Protein AF-0000000075462603 (afdb_homodimer)

pLDDT: mean 92.74, std 11.53, range [24.38, 98.88]

Organism: Phanerochaete carnosa (strain HHB-10118-sp) (NCBI:txid650164)

Radius of gyration: 20.51 Å; Cα contacts (8 Å, |Δi|>4): 919; chains: 2; bounding box: 54×59×60 Å

Structure (mmCIF, N/CA/C/O backbone):
data_AF-0000000075462603-model_v1
#
loop_
_entity.id
_entity.type
_entity.pdbx_description
1 polymer 'Cupin type-2 domain-containing protein'
#
loop_
_atom_site.group_PDB
_atom_site.id
_atom_site.type_symbol
_atom_site.label_atom_id
_atom_site.label_alt_id
_atom_site.label_comp_id
_atom_site.label_asym_id
_atom_site.label_entity_id
_atom_site.label_seq_id
_atom_site.pdbx_PDB_ins_code
_atom_site.Cartn_x
_atom_site.Cartn_y
_atom_site.Cartn_z
_atom_site.occupancy
_atom_site.B_iso_or_equiv
_atom_site.auth_seq_id
_atom_site.auth_comp_id
_atom_site.auth_asym_id
_atom_site.auth_atom_id
_atom_site.pdbx_PDB_model_num
ATOM 1 N N . MET A 1 1 ? 26.062 -3.547 12.602 1 24.38 1 MET A N 1
ATOM 2 C CA . MET A 1 1 ? 25.906 -2.094 12.617 1 24.38 1 MET A CA 1
ATOM 3 C C . MET A 1 1 ? 24.469 -1.692 12.289 1 24.38 1 MET A C 1
ATOM 5 O O . MET A 1 1 ? 23.984 -1.939 11.18 1 24.38 1 MET A O 1
ATOM 9 N N . THR A 1 2 ? 23.531 -1.773 13.18 1 28.95 2 THR A N 1
ATOM 10 C CA . THR A 1 2 ? 22.078 -1.573 13.195 1 28.95 2 THR A CA 1
ATOM 11 C C . THR A 1 2 ? 21.719 -0.224 12.578 1 28.95 2 THR A C 1
ATOM 13 O O . THR A 1 2 ? 22.188 0.819 13.039 1 28.95 2 THR A O 1
ATOM 16 N N . ALA A 1 3 ? 21.562 -0.09 11.312 1 35.97 3 ALA A N 1
ATOM 17 C CA . ALA A 1 3 ? 21.297 1.22 10.719 1 35.97 3 ALA A CA 1
ATOM 18 C C . ALA A 1 3 ? 20.438 2.082 11.641 1 35.97 3 ALA A C 1
ATOM 20 O O . ALA A 1 3 ? 19.5 1.589 12.258 1 35.97 3 ALA A O 1
ATOM 21 N N . ASN A 1 4 ? 20.875 3.006 12.25 1 38.75 4 ASN A N 1
ATOM 22 C CA . ASN A 1 4 ? 20.125 3.91 13.109 1 38.75 4 ASN A CA 1
ATOM 23 C C . ASN A 1 4 ? 18.781 4.281 12.492 1 38.75 4 ASN A C 1
ATOM 25 O O . ASN A 1 4 ? 18.719 5.035 11.516 1 38.75 4 ASN A O 1
ATOM 29 N N . ARG A 1 5 ? 17.766 3.428 12.547 1 49.06 5 ARG A N 1
ATOM 30 C CA . ARG A 1 5 ? 16.391 3.641 12.086 1 49.06 5 ARG A CA 1
ATOM 31 C C . ARG A 1 5 ? 16.016 5.117 12.141 1 49.06 5 ARG A C 1
ATOM 33 O O . ARG A 1 5 ? 15.094 5.559 11.453 1 49.06 5 ARG A O 1
ATOM 40 N N . ASP A 1 6 ? 16.641 5.922 13.055 1 56.47 6 ASP A N 1
ATOM 41 C CA . ASP A 1 6 ? 16.438 7.363 13.133 1 56.47 6 ASP A CA 1
ATOM 42 C C . ASP A 1 6 ? 17.062 8.07 11.93 1 56.47 6 ASP A C 1
ATOM 44 O O . ASP A 1 6 ? 16.797 9.25 11.695 1 56.47 6 ASP A O 1
ATOM 48 N N . SER A 1 7 ? 17.75 7.277 11.109 1 72.12 7 SER A N 1
ATOM 49 C CA . SER A 1 7 ? 18.547 7.863 10.039 1 72.12 7 SER A CA 1
ATOM 50 C C . SER A 1 7 ? 18.031 7.43 8.672 1 72.12 7 SER A C 1
ATOM 52 O O . SER A 1 7 ? 18.5 7.926 7.641 1 72.12 7 SER A O 1
ATOM 54 N N . LEU A 1 8 ? 16.922 6.715 8.727 1 80.5 8 LEU A N 1
ATOM 55 C CA . LEU A 1 8 ? 16.469 6.238 7.422 1 80.5 8 LEU A CA 1
ATOM 56 C C . LEU A 1 8 ? 15.742 7.34 6.66 1 80.5 8 LEU A C 1
ATOM 58 O O . LEU A 1 8 ? 15.062 8.172 7.266 1 80.5 8 LEU A O 1
ATOM 62 N N . PRO A 1 9 ? 15.977 7.215 5.387 1 88.5 9 PRO A N 1
ATOM 63 C CA . PRO A 1 9 ? 15.328 8.258 4.59 1 88.5 9 PRO A CA 1
ATOM 64 C C . PRO A 1 9 ? 13.805 8.117 4.574 1 88.5 9 PRO A C 1
ATOM 66 O O . PRO A 1 9 ? 13.281 7.008 4.691 1 88.5 9 PRO A O 1
ATOM 69 N N . TYR A 1 10 ? 13.148 9.227 4.469 1 90.19 10 TYR A N 1
ATOM 70 C CA . TYR A 1 10 ? 11.703 9.141 4.32 1 90.19 10 TYR A CA 1
ATOM 71 C C . TYR A 1 10 ? 11.297 9.273 2.857 1 90.19 10 TYR A C 1
ATOM 73 O O . TYR A 1 10 ? 10.117 9.172 2.521 1 90.19 10 TYR A O 1
ATOM 81 N N . ARG A 1 11 ? 12.312 9.516 1.965 1 93.62 11 ARG A N 1
ATOM 82 C CA . ARG A 1 11 ? 12.008 9.633 0.543 1 93.62 11 ARG A CA 1
ATOM 83 C C . ARG A 1 11 ? 12.945 8.766 -0.294 1 93.62 11 ARG A C 1
ATOM 85 O O . ARG A 1 11 ? 14.156 8.75 -0.064 1 93.62 11 ARG A O 1
ATOM 92 N N . ILE A 1 12 ? 12.367 8.094 -1.228 1 96.62 12 ILE A N 1
ATOM 93 C CA . ILE A 1 12 ? 13.125 7.406 -2.271 1 96.62 12 ILE A CA 1
ATOM 94 C C . ILE A 1 12 ? 12.492 7.691 -3.633 1 96.62 12 ILE A C 1
ATOM 96 O O . ILE A 1 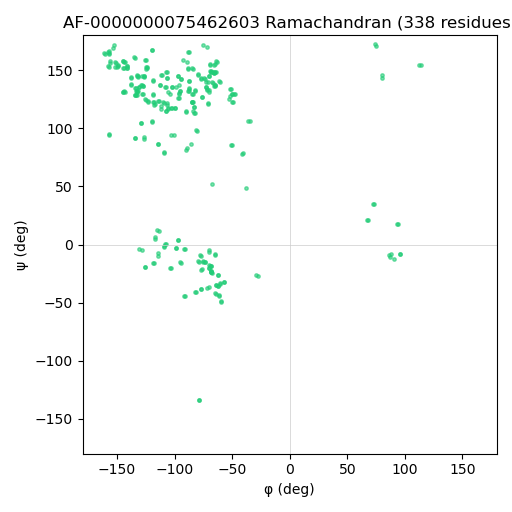12 ? 11.273 7.574 -3.799 1 96.62 12 ILE A O 1
ATOM 100 N N . SER A 1 13 ? 13.328 8.125 -4.582 1 96.38 13 SER A N 1
ATOM 101 C CA . SER A 1 13 ? 12.859 8.25 -5.961 1 96.38 13 SER A CA 1
ATOM 102 C C . SER A 1 13 ? 13.094 6.957 -6.738 1 96.38 13 SER A C 1
ATOM 104 O O . SER A 1 13 ? 14.234 6.582 -7.004 1 96.38 13 SER A O 1
ATOM 106 N N . THR A 1 14 ? 11.969 6.305 -7.152 1 97 14 THR A N 1
ATOM 107 C CA . THR A 1 14 ? 12.109 5.016 -7.82 1 97 14 THR A CA 1
ATOM 108 C C . THR A 1 14 ? 12.75 5.188 -9.195 1 97 14 THR A C 1
A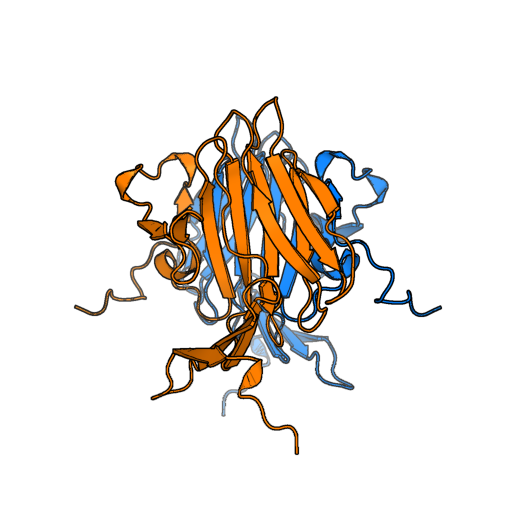TOM 110 O O . THR A 1 14 ? 13.367 4.258 -9.719 1 97 14 THR A O 1
ATOM 113 N N . SER A 1 15 ? 12.656 6.375 -9.766 1 92.75 15 SER A N 1
ATOM 114 C CA . SER A 1 15 ? 13.234 6.637 -11.078 1 92.75 15 SER A CA 1
ATOM 115 C C . SER A 1 15 ? 14.758 6.773 -10.992 1 92.75 15 SER A C 1
ATOM 117 O O . SER A 1 15 ? 15.445 6.699 -12.008 1 92.75 15 SER A O 1
ATOM 119 N N . GLU A 1 16 ? 15.242 6.938 -9.773 1 94.38 16 GLU A N 1
ATOM 120 C CA . GLU A 1 16 ? 16.672 7.176 -9.602 1 94.38 16 GLU A CA 1
ATOM 121 C C . GLU A 1 16 ? 17.375 5.949 -9.016 1 94.38 16 GLU A C 1
ATOM 123 O O . GLU A 1 16 ? 18.578 5.977 -8.773 1 94.38 16 GLU A O 1
ATOM 128 N N . LEU A 1 17 ? 16.594 4.934 -8.797 1 96.62 17 LEU A N 1
ATOM 129 C CA . LEU A 1 17 ? 17.203 3.725 -8.242 1 96.62 17 LEU A CA 1
ATOM 130 C C . LEU A 1 17 ? 18.078 3.031 -9.289 1 96.62 17 LEU A C 1
ATOM 132 O O . LEU A 1 17 ? 17.594 2.646 -10.352 1 96.62 17 LEU A O 1
ATOM 136 N N . PRO A 1 18 ? 19.312 2.875 -9 1 95.69 18 PRO A N 1
ATOM 137 C CA . PRO A 1 18 ? 20.141 2.107 -9.93 1 95.69 18 PRO A CA 1
ATOM 138 C C . PRO A 1 18 ? 19.734 0.642 -10.023 1 95.69 18 PRO A C 1
ATOM 140 O O . PRO A 1 18 ? 19.156 0.095 -9.078 1 95.69 18 PRO A O 1
ATOM 143 N N . ALA A 1 19 ? 20.047 0.026 -11.156 1 93.75 19 ALA A N 1
ATOM 144 C CA . ALA A 1 19 ? 19.641 -1.355 -11.414 1 93.75 19 ALA A CA 1
ATOM 145 C C . ALA A 1 19 ? 20.156 -2.289 -10.32 1 93.75 19 ALA A C 1
ATOM 147 O O . ALA A 1 19 ? 19.484 -3.248 -9.945 1 93.75 19 ALA A O 1
ATOM 148 N N . GLU A 1 20 ? 21.312 -1.965 -9.766 1 95.81 20 GLU A N 1
ATOM 149 C CA . GLU A 1 20 ? 21.969 -2.842 -8.789 1 95.81 20 GLU A CA 1
ATOM 150 C C . GLU A 1 20 ? 21.25 -2.801 -7.445 1 95.81 20 GLU A C 1
ATOM 152 O O . GLU A 1 20 ? 21.5 -3.637 -6.574 1 95.81 20 GLU A O 1
ATOM 157 N N . SER A 1 21 ? 20.375 -1.783 -7.277 1 96.88 21 SER A N 1
ATOM 158 C CA . SER A 1 21 ? 19.609 -1.701 -6.039 1 96.88 21 SER A CA 1
ATOM 159 C C . SER A 1 21 ? 18.562 -2.807 -5.961 1 96.88 21 SER A C 1
ATOM 161 O O . SER A 1 21 ? 18.078 -3.121 -4.879 1 96.88 21 SER A O 1
ATOM 163 N N . PHE A 1 22 ? 18.25 -3.348 -7.129 1 98.12 22 PHE A N 1
ATOM 164 C CA . PHE A 1 22 ? 17.219 -4.375 -7.176 1 98.12 22 PHE A CA 1
ATOM 165 C C . PHE A 1 22 ? 17.812 -5.758 -6.941 1 98.12 22 PHE A C 1
ATOM 167 O O . PHE A 1 22 ? 18.844 -6.098 -7.512 1 98.12 22 PHE A O 1
ATOM 174 N N . ARG A 1 23 ? 17.141 -6.461 -6.121 1 97.88 23 ARG A N 1
ATOM 175 C CA . ARG A 1 23 ? 17.516 -7.863 -5.938 1 97.88 23 ARG A CA 1
ATOM 176 C C . ARG A 1 23 ? 16.797 -8.758 -6.945 1 97.88 23 ARG A C 1
ATOM 178 O O . ARG A 1 23 ? 15.586 -8.648 -7.129 1 97.88 23 ARG A O 1
ATOM 185 N N . THR A 1 24 ? 17.562 -9.641 -7.594 1 97.94 24 THR A N 1
ATOM 186 C CA . THR A 1 24 ? 16.969 -10.648 -8.461 1 97.94 24 THR A CA 1
ATOM 187 C C . THR A 1 24 ? 16.531 -11.867 -7.652 1 97.94 24 THR A C 1
ATOM 189 O O . THR A 1 24 ? 17.359 -12.516 -6.996 1 97.94 24 THR A O 1
ATOM 192 N N . ILE A 1 25 ? 15.266 -12.219 -7.727 1 97.62 25 ILE A N 1
ATOM 193 C CA . ILE A 1 25 ? 14.711 -13.227 -6.836 1 97.62 25 ILE A CA 1
ATOM 194 C C . ILE A 1 25 ? 14.016 -14.312 -7.652 1 97.62 25 ILE A C 1
ATOM 196 O O . ILE A 1 25 ? 12.836 -14.195 -7.98 1 97.62 25 ILE A O 1
ATOM 200 N N . PRO A 1 26 ? 14.773 -15.383 -7.992 1 98.12 26 PRO A N 1
ATOM 201 C CA . PRO A 1 26 ? 14.062 -16.562 -8.477 1 98.12 26 PRO A CA 1
ATOM 202 C C . PRO A 1 26 ? 13.172 -17.188 -7.41 1 98.12 26 PRO A C 1
ATOM 204 O O . PRO A 1 26 ? 13.555 -17.266 -6.242 1 98.12 26 PRO A O 1
ATOM 207 N N . HIS A 1 27 ? 12 -17.562 -7.82 1 97.88 27 HIS A N 1
ATOM 208 C CA . HIS A 1 27 ? 11.109 -18.203 -6.859 1 97.88 27 HIS A CA 1
ATOM 209 C C . HIS A 1 27 ? 11.641 -19.562 -6.445 1 97.88 27 HIS A C 1
ATOM 211 O O . HIS A 1 27 ? 12.047 -20.375 -7.293 1 97.88 27 HIS A O 1
ATOM 217 N N . PRO A 1 28 ? 11.547 -19.906 -5.219 1 96.38 28 PRO A N 1
ATOM 218 C CA . PRO A 1 28 ? 12.125 -21.172 -4.75 1 96.38 28 PRO A CA 1
ATOM 219 C C . PRO A 1 28 ? 11.398 -22.391 -5.293 1 96.38 28 PRO A C 1
ATOM 221 O O . PRO A 1 28 ? 12 -23.453 -5.453 1 96.38 28 PRO A O 1
ATOM 224 N N . LEU A 1 29 ? 10.156 -22.297 -5.676 1 97.06 29 LEU A N 1
ATOM 225 C CA . LEU A 1 29 ? 9.383 -23.438 -6.133 1 97.06 29 LEU A CA 1
ATOM 226 C C . LEU A 1 29 ? 9.422 -23.547 -7.652 1 97.06 29 LEU A C 1
ATOM 228 O O . LEU A 1 29 ? 9.023 -24.578 -8.211 1 97.06 29 LEU A O 1
ATOM 232 N N . ASN A 1 30 ? 9.82 -22.562 -8.359 1 97.5 30 ASN A N 1
ATOM 233 C CA . ASN A 1 30 ? 9.992 -22.531 -9.805 1 97.5 30 ASN A CA 1
ATOM 234 C C . ASN A 1 30 ? 10.977 -21.438 -10.227 1 97.5 30 ASN A C 1
ATOM 236 O O . ASN A 1 30 ? 10.594 -20.281 -10.414 1 97.5 30 ASN A O 1
ATOM 240 N N . PRO A 1 31 ? 12.25 -21.766 -10.414 1 97.25 31 PRO A N 1
ATOM 241 C CA . PRO A 1 31 ? 13.289 -20.75 -10.648 1 97.25 31 PRO A CA 1
ATOM 242 C C . PRO A 1 31 ? 13.094 -20 -11.961 1 97.25 31 PRO A C 1
ATOM 244 O O . PRO A 1 31 ? 13.773 -19 -12.203 1 97.25 31 PRO A O 1
ATOM 247 N N . GLU A 1 32 ? 12.172 -20.422 -12.82 1 97.44 32 GLU A N 1
ATOM 248 C CA . GLU A 1 32 ? 11.859 -19.688 -14.039 1 97.44 32 GLU A CA 1
ATOM 249 C C . GLU A 1 32 ? 11.008 -18.469 -13.75 1 97.44 32 GLU A C 1
ATOM 251 O O . GLU A 1 32 ? 10.859 -17.578 -14.602 1 97.44 32 GLU A O 1
ATOM 256 N N . CYS A 1 33 ? 10.359 -18.5 -12.625 1 98.38 33 CYS A N 1
ATOM 257 C CA . CYS A 1 33 ? 9.672 -17.312 -12.148 1 98.38 33 CYS A CA 1
ATOM 258 C C . CYS A 1 33 ? 10.633 -16.375 -11.43 1 98.38 33 CYS A C 1
ATOM 260 O O . CYS A 1 33 ? 11.156 -16.703 -10.367 1 98.38 33 CYS A O 1
ATOM 262 N N . ILE A 1 34 ? 10.844 -15.211 -12.055 1 98.5 34 ILE A N 1
ATOM 263 C CA . ILE A 1 34 ? 11.867 -14.32 -11.523 1 98.5 34 ILE A CA 1
ATOM 264 C C . ILE A 1 34 ? 11.32 -12.898 -11.438 1 98.5 34 ILE A C 1
ATOM 266 O O . ILE A 1 34 ? 10.695 -12.406 -12.375 1 98.5 34 ILE A O 1
ATOM 270 N N . ARG A 1 35 ? 11.508 -12.312 -10.359 1 98.12 35 ARG A N 1
ATOM 271 C CA . ARG A 1 35 ? 11.242 -10.883 -10.219 1 98.12 35 ARG A CA 1
ATOM 272 C C . ARG A 1 35 ? 12.453 -10.148 -9.664 1 98.12 35 ARG A C 1
ATOM 274 O O . ARG A 1 35 ? 13.227 -10.719 -8.891 1 98.12 35 ARG A O 1
ATOM 281 N N . GLN A 1 36 ? 12.703 -8.984 -10.078 1 98.44 36 GLN A N 1
ATOM 282 C CA . GLN A 1 36 ? 13.609 -8.055 -9.414 1 98.44 36 GLN A CA 1
ATOM 283 C C . GLN A 1 36 ? 12.844 -7.113 -8.484 1 98.44 36 GLN A C 1
ATOM 285 O O . GLN A 1 36 ? 11.805 -6.574 -8.859 1 98.44 36 GLN A O 1
ATOM 290 N N . SER A 1 37 ? 13.375 -7.012 -7.293 1 98.62 37 SER A N 1
ATOM 291 C CA . SER A 1 37 ? 12.586 -6.293 -6.305 1 98.62 37 SER A CA 1
ATOM 292 C C . SER A 1 37 ? 13.453 -5.363 -5.469 1 98.62 37 SER A C 1
ATOM 294 O O . SER A 1 37 ? 14.594 -5.707 -5.133 1 98.62 37 SER A O 1
ATOM 296 N N . PHE A 1 38 ? 13.031 -4.172 -5.188 1 98.69 38 PHE A N 1
ATOM 297 C CA . PHE A 1 38 ? 13.562 -3.256 -4.184 1 98.69 38 PHE A CA 1
ATOM 298 C C . PHE A 1 38 ? 12.516 -2.936 -3.127 1 98.69 38 PHE A C 1
ATOM 300 O O . PHE A 1 38 ? 11.422 -2.467 -3.451 1 98.69 38 PHE A O 1
ATOM 307 N N . SER A 1 39 ? 12.844 -3.219 -1.843 1 98.25 39 SER A N 1
ATOM 308 C CA . SER A 1 39 ? 11.898 -2.977 -0.762 1 98.25 39 SER A CA 1
ATOM 309 C C . SER A 1 39 ? 11.891 -1.507 -0.351 1 98.25 39 SER A C 1
ATOM 311 O O . SER A 1 39 ? 12.719 -1.082 0.461 1 98.25 39 SER A O 1
ATOM 313 N N . LEU A 1 40 ? 10.945 -0.75 -0.85 1 98.44 40 LEU A N 1
ATOM 314 C CA . LEU A 1 40 ? 10.781 0.645 -0.455 1 98.44 40 LEU A CA 1
ATOM 315 C C . LEU A 1 40 ? 10.477 0.755 1.036 1 98.44 40 LEU A C 1
ATOM 317 O O . LEU A 1 40 ? 11.062 1.595 1.729 1 98.44 40 LEU A O 1
ATOM 321 N N . GLY A 1 41 ? 9.555 -0.156 1.512 1 97.62 41 GLY A N 1
ATOM 322 C CA . GLY A 1 41 ? 9.148 -0.127 2.906 1 97.62 41 GLY A CA 1
ATOM 323 C C . GLY A 1 41 ? 10.297 -0.332 3.871 1 97.62 41 GLY A C 1
ATOM 324 O O . GLY A 1 41 ? 10.469 0.438 4.82 1 97.62 41 GLY A O 1
ATOM 325 N N . ASP A 1 42 ? 11.125 -1.367 3.633 1 96.69 42 ASP A N 1
ATOM 326 C CA . ASP A 1 42 ? 12.258 -1.633 4.512 1 96.69 42 ASP A CA 1
ATOM 327 C C . ASP A 1 42 ? 13.273 -0.493 4.457 1 96.69 42 ASP A C 1
ATOM 329 O O . ASP A 1 42 ? 13.797 -0.071 5.488 1 96.69 42 ASP A O 1
ATOM 333 N N . ALA A 1 43 ? 13.531 0.004 3.287 1 96.88 43 ALA A N 1
ATOM 334 C CA . ALA A 1 43 ? 14.523 1.057 3.107 1 96.88 43 ALA A CA 1
ATOM 335 C C . ALA A 1 43 ? 14.125 2.322 3.863 1 96.88 43 ALA A C 1
ATOM 337 O O . ALA A 1 43 ? 14.984 3.117 4.25 1 96.88 43 ALA A O 1
ATOM 338 N N . CYS A 1 44 ? 12.797 2.52 4.102 1 96.44 44 CYS A N 1
ATOM 339 C CA . CYS A 1 44 ? 12.32 3.742 4.738 1 96.44 44 CYS A CA 1
ATOM 340 C C . CYS A 1 44 ? 11.828 3.461 6.152 1 96.44 44 CYS A C 1
ATOM 342 O O . CYS A 1 44 ? 11.328 4.359 6.828 1 96.44 44 CYS A O 1
ATOM 344 N N . GLY A 1 45 ? 11.859 2.207 6.586 1 95.75 45 GLY A N 1
ATOM 345 C CA . GLY A 1 45 ? 11.648 1.891 7.988 1 95.75 45 GLY A CA 1
ATOM 346 C C . GLY A 1 45 ? 10.203 1.563 8.312 1 95.75 45 GLY A C 1
ATOM 347 O O . GLY A 1 45 ? 9.789 1.635 9.469 1 95.75 45 GLY A O 1
ATOM 348 N N . LEU A 1 46 ? 9.391 1.244 7.32 1 96.5 46 LEU A N 1
ATOM 349 C CA . LEU A 1 46 ? 8.031 0.812 7.609 1 96.5 46 LEU A CA 1
ATOM 350 C C . LEU A 1 46 ? 8.031 -0.519 8.352 1 96.5 46 LEU A C 1
ATOM 352 O O . LEU A 1 46 ? 8.867 -1.386 8.086 1 96.5 46 LEU A O 1
ATOM 356 N N . THR A 1 47 ? 6.992 -0.685 9.25 1 94.06 47 THR A N 1
ATOM 357 C CA . THR A 1 47 ? 7.027 -1.869 10.102 1 94.06 47 THR A CA 1
ATOM 358 C C . THR A 1 47 ? 5.73 -2.666 9.969 1 94.06 47 THR A C 1
ATOM 360 O O . THR A 1 47 ? 5.688 -3.848 10.32 1 94.06 47 THR A O 1
ATOM 363 N N . LYS A 1 48 ? 4.648 -2.082 9.492 1 95.31 48 LYS A N 1
ATOM 364 C CA . LYS A 1 48 ? 3.342 -2.732 9.523 1 95.31 48 LYS A CA 1
ATOM 365 C C . LYS A 1 48 ? 2.961 -3.273 8.148 1 95.31 48 LYS A C 1
ATOM 367 O O . LYS A 1 48 ? 2.059 -4.105 8.031 1 95.31 48 LYS A O 1
ATOM 372 N N . LEU A 1 49 ? 3.523 -2.818 7.137 1 95.38 49 LEU A N 1
ATOM 373 C CA . LEU A 1 49 ? 3.221 -3.289 5.789 1 95.38 49 LEU A CA 1
ATOM 374 C C . LEU A 1 49 ? 4.473 -3.295 4.918 1 95.38 49 LEU A C 1
ATOM 376 O O . LEU A 1 49 ? 5.453 -2.615 5.234 1 95.38 49 LEU A O 1
ATOM 380 N N . GLY A 1 50 ? 4.477 -4.145 3.986 1 96.44 50 GLY A N 1
ATOM 381 C CA . GLY A 1 50 ? 5.516 -4.156 2.973 1 96.44 50 GLY A CA 1
ATOM 382 C C . GLY A 1 50 ? 5.113 -3.441 1.696 1 96.44 50 GLY A C 1
ATOM 383 O O . GLY A 1 50 ? 3.951 -3.484 1.295 1 96.44 50 GLY A O 1
ATOM 384 N N . VAL A 1 51 ? 6.023 -2.807 1.061 1 98.38 51 VAL A N 1
ATOM 385 C CA . VAL A 1 51 ? 5.832 -2.201 -0.254 1 98.38 51 VAL A CA 1
ATOM 386 C C . VAL A 1 51 ? 7.121 -2.318 -1.066 1 98.38 51 VAL A C 1
ATOM 388 O O . VAL A 1 51 ? 8.203 -2 -0.571 1 98.38 51 VAL A O 1
ATOM 391 N N . HIS A 1 52 ? 6.996 -2.756 -2.221 1 98.62 52 HIS A N 1
ATOM 392 C CA . HIS A 1 52 ? 8.117 -2.986 -3.125 1 98.62 52 HIS A CA 1
ATOM 393 C C . HIS A 1 52 ? 7.852 -2.385 -4.5 1 98.62 52 HIS A C 1
ATOM 395 O O . HIS A 1 52 ? 6.703 -2.334 -4.949 1 98.62 52 HIS A O 1
ATOM 401 N N . VAL A 1 53 ? 8.922 -1.894 -5.082 1 98.81 53 VAL A N 1
ATOM 402 C CA . VAL A 1 53 ? 8.898 -1.736 -6.535 1 98.81 53 VAL A CA 1
ATOM 403 C C . VAL A 1 53 ? 9.562 -2.945 -7.195 1 98.81 53 VAL A C 1
ATOM 405 O O . VAL A 1 53 ? 10.648 -3.363 -6.789 1 98.81 53 VAL A O 1
ATOM 408 N N . CYS A 1 54 ? 8.859 -3.498 -8.164 1 98.62 54 CYS A N 1
ATOM 409 C CA . CYS A 1 54 ? 9.297 -4.738 -8.789 1 98.62 54 CYS A CA 1
ATOM 410 C C . CYS A 1 54 ? 9.422 -4.566 -10.305 1 98.62 54 CYS A C 1
ATOM 412 O O . CYS A 1 54 ? 8.711 -3.76 -10.898 1 98.62 54 CYS A O 1
ATOM 414 N N . ARG A 1 55 ? 10.281 -5.305 -10.805 1 98.06 55 ARG A N 1
ATOM 415 C CA . ARG A 1 55 ? 10.5 -5.41 -12.242 1 98.06 55 ARG A CA 1
ATOM 416 C C . ARG A 1 55 ? 10.492 -6.867 -12.695 1 98.06 55 ARG A C 1
ATOM 418 O O . ARG A 1 55 ? 11.039 -7.734 -12.008 1 98.06 55 ARG A O 1
ATOM 425 N N . VAL A 1 56 ? 9.844 -7.094 -13.781 1 98 56 VAL A N 1
ATOM 426 C CA . VAL A 1 56 ? 9.805 -8.422 -14.391 1 98 56 VAL A CA 1
ATOM 427 C C . VAL A 1 56 ? 10.266 -8.328 -15.844 1 98 56 VAL A C 1
ATOM 429 O O . VAL A 1 56 ? 9.711 -7.57 -16.641 1 98 56 VAL A O 1
ATOM 432 N N . ALA A 1 57 ? 11.297 -9.133 -16.219 1 97.38 57 ALA A N 1
ATOM 433 C CA . ALA A 1 57 ? 11.867 -9.102 -17.562 1 97.38 57 ALA A CA 1
ATOM 434 C C . ALA A 1 57 ? 10.844 -9.547 -18.594 1 97.38 57 ALA A C 1
ATOM 436 O O . ALA A 1 57 ? 9.883 -10.25 -18.281 1 97.38 57 ALA A O 1
ATOM 437 N N . PRO A 1 58 ? 11.047 -9.141 -19.875 1 97.06 58 PRO A N 1
ATOM 438 C CA . PRO A 1 58 ? 10.133 -9.57 -20.938 1 97.06 58 PRO A CA 1
ATOM 439 C C . PRO A 1 58 ? 9.93 -11.078 -20.969 1 97.06 58 PRO A C 1
ATOM 441 O O . PRO A 1 58 ? 10.883 -11.836 -20.766 1 97.06 58 PRO A O 1
ATOM 444 N N . HIS A 1 59 ? 8.648 -11.5 -21.094 1 96.06 59 HIS A N 1
ATOM 445 C CA . HIS A 1 59 ? 8.219 -12.883 -21.281 1 96.06 59 HIS A CA 1
ATOM 446 C C . HIS A 1 59 ? 8.5 -13.727 -20.047 1 96.06 59 HIS A C 1
ATOM 448 O O . HIS A 1 59 ? 8.594 -14.953 -20.125 1 96.06 59 HIS A O 1
ATOM 454 N N . THR A 1 60 ? 8.656 -13.07 -18.938 1 97.5 60 THR A N 1
ATOM 455 C CA . THR A 1 60 ? 8.922 -13.75 -17.672 1 97.5 60 THR A CA 1
ATOM 456 C C . THR A 1 60 ? 7.727 -13.641 -16.734 1 97.5 60 THR A C 1
ATOM 458 O O . THR A 1 60 ? 6.984 -12.656 -16.766 1 97.5 60 THR A O 1
ATOM 461 N N . GLN A 1 61 ? 7.496 -14.641 -15.961 1 98 61 GLN A N 1
ATOM 462 C CA . GLN A 1 61 ? 6.484 -14.633 -14.906 1 98 61 GLN A CA 1
ATOM 463 C C . GLN A 1 61 ? 7.09 -14.242 -13.562 1 98 61 GLN A C 1
ATOM 465 O O . GLN A 1 61 ? 8.195 -14.68 -13.219 1 98 61 GLN A O 1
ATOM 470 N N . SER A 1 62 ? 6.352 -13.484 -12.773 1 98.12 62 SER A N 1
ATOM 471 C CA . SER A 1 62 ? 6.871 -12.867 -11.555 1 98.12 62 SER A CA 1
ATOM 472 C C . SER A 1 62 ? 6.973 -13.883 -10.422 1 98.12 62 SER A C 1
ATOM 474 O O . SER A 1 62 ? 7.832 -13.758 -9.547 1 98.12 62 SER A O 1
ATOM 476 N N . SER A 1 63 ? 6.004 -14.805 -10.305 1 97.94 63 SER A N 1
ATOM 477 C CA . SER A 1 63 ? 5.863 -15.727 -9.18 1 97.94 63 SER A CA 1
ATOM 478 C C . SER A 1 63 ? 5.066 -16.969 -9.578 1 97.94 63 SER A C 1
ATOM 480 O O . SER A 1 63 ? 4.461 -17 -10.656 1 97.94 63 SER A O 1
ATOM 482 N N . VAL A 1 64 ? 5.137 -17.938 -8.742 1 96.88 64 VAL A N 1
ATOM 483 C CA . VAL A 1 64 ? 4.203 -19.062 -8.828 1 96.88 64 VAL A CA 1
ATOM 484 C C . VAL A 1 64 ? 2.818 -18.609 -8.367 1 96.88 64 VAL A C 1
ATOM 486 O O . VAL A 1 64 ? 2.693 -17.828 -7.426 1 96.88 64 VAL A O 1
ATOM 489 N N . LEU A 1 65 ? 1.798 -19.094 -9.078 1 96.25 65 LEU A N 1
ATOM 490 C CA . LEU A 1 65 ? 0.432 -18.781 -8.672 1 96.25 65 LEU A CA 1
ATOM 491 C C . LEU A 1 65 ? 0.225 -19.062 -7.191 1 96.25 65 LEU A C 1
ATOM 493 O O . LEU A 1 65 ? 0.539 -20.141 -6.707 1 96.25 65 LEU A O 1
ATOM 497 N N . HIS A 1 66 ? -0.344 -18.016 -6.473 1 97.5 66 HIS A N 1
ATOM 498 C CA . HIS A 1 66 ? -0.466 -18.172 -5.031 1 97.5 66 HIS A CA 1
ATOM 499 C C . HIS A 1 66 ? -1.562 -17.281 -4.465 1 97.5 66 HIS A C 1
ATOM 501 O O . HIS A 1 66 ? -2.057 -16.391 -5.156 1 97.5 66 HIS A O 1
ATOM 507 N N . TRP A 1 67 ? -1.98 -17.562 -3.27 1 96.81 67 TRP A N 1
ATOM 508 C CA . TRP A 1 67 ? -2.85 -16.688 -2.488 1 96.81 67 TRP A CA 1
ATOM 509 C C . TRP A 1 67 ? -2.484 -16.734 -1.009 1 96.81 67 TRP A C 1
ATOM 511 O O . TRP A 1 67 ? -1.808 -17.672 -0.561 1 96.81 67 TRP A O 1
ATOM 521 N N . HIS A 1 68 ? -2.842 -15.711 -0.289 1 97.69 68 HIS A N 1
ATOM 522 C CA . HIS A 1 68 ? -2.498 -15.57 1.121 1 97.69 68 HIS A CA 1
ATOM 523 C C . HIS A 1 68 ? -3.717 -15.797 2.01 1 97.69 68 HIS A C 1
ATOM 525 O O . HIS A 1 68 ? -4.812 -15.32 1.702 1 97.69 68 HIS A O 1
ATOM 531 N N . SER A 1 69 ? -3.523 -16.422 3.145 1 97.12 69 SER A N 1
ATOM 532 C CA . SER A 1 69 ? -4.621 -16.719 4.059 1 97.12 69 SER A CA 1
ATOM 533 C C . SER A 1 69 ? -4.969 -15.508 4.918 1 97.12 69 SER A C 1
ATOM 535 O O . SER A 1 69 ? -6.145 -15.227 5.156 1 97.12 69 SER A O 1
ATOM 537 N N . ASN A 1 70 ? -3.922 -14.805 5.383 1 97 70 ASN A N 1
ATOM 538 C CA . ASN A 1 70 ? -4.156 -13.789 6.402 1 97 70 ASN A CA 1
ATOM 539 C C . ASN A 1 70 ? -3.777 -12.398 5.91 1 97 70 ASN A C 1
ATOM 541 O O . ASN A 1 70 ? -4.133 -11.391 6.531 1 97 70 ASN A O 1
ATOM 545 N N . GLU A 1 71 ? -3.061 -12.305 4.887 1 96.88 71 GLU A N 1
ATOM 546 C CA . GLU A 1 71 ? -2.547 -11.008 4.453 1 96.88 71 GLU A CA 1
ATOM 547 C C . GLU A 1 71 ? -3.262 -10.531 3.193 1 96.88 71 GLU A C 1
ATOM 549 O O . GLU A 1 71 ? -3.555 -11.32 2.297 1 96.88 71 GLU A O 1
ATOM 554 N N . ASP A 1 72 ? -3.637 -9.266 3.188 1 97.44 72 ASP A N 1
ATOM 555 C CA . ASP A 1 72 ? -3.992 -8.578 1.951 1 97.44 72 ASP A CA 1
ATOM 556 C C . ASP A 1 72 ? -2.762 -8.352 1.074 1 97.44 72 ASP A C 1
ATOM 558 O O . ASP A 1 72 ? -1.664 -8.117 1.585 1 97.44 72 ASP A O 1
ATOM 562 N N . GLU A 1 73 ? -2.963 -8.438 -0.207 1 97.94 73 GLU A N 1
ATOM 563 C CA . GLU A 1 73 ? -1.942 -8.055 -1.177 1 97.94 73 GLU A CA 1
ATOM 564 C C . GLU A 1 73 ? -2.553 -7.273 -2.342 1 97.94 73 GLU A C 1
ATOM 566 O O . GLU A 1 73 ? -3.678 -7.555 -2.76 1 97.94 73 GLU A O 1
ATOM 571 N N . TRP A 1 74 ? -1.823 -6.316 -2.82 1 98.25 74 TRP A N 1
ATOM 572 C CA . TRP A 1 74 ? -2.283 -5.605 -4.012 1 98.25 74 TRP A CA 1
ATOM 573 C C . TRP A 1 74 ? -1.106 -5.207 -4.895 1 98.25 74 TRP A C 1
ATOM 575 O O . TRP A 1 74 ? 0.038 -5.172 -4.438 1 98.25 74 TRP A O 1
ATOM 585 N N . ILE A 1 75 ? -1.407 -4.984 -6.156 1 98.12 75 ILE A N 1
ATOM 586 C CA . ILE A 1 75 ? -0.469 -4.625 -7.215 1 98.12 75 ILE A CA 1
ATOM 587 C C . ILE A 1 75 ? -0.956 -3.367 -7.934 1 98.12 75 ILE A C 1
ATOM 589 O O . ILE A 1 75 ? -2.15 -3.223 -8.203 1 98.12 75 ILE A O 1
ATOM 593 N N . TYR A 1 76 ? -0.08 -2.465 -8.195 1 98.75 76 TYR A N 1
ATOM 594 C CA . TYR A 1 76 ? -0.353 -1.308 -9.047 1 98.75 76 TYR A CA 1
ATOM 595 C C . TYR A 1 76 ? 0.624 -1.242 -10.211 1 98.75 76 TYR A C 1
ATOM 597 O O . TYR A 1 76 ? 1.834 -1.117 -10.008 1 98.75 76 TYR A O 1
ATOM 605 N N . ILE A 1 77 ? 0.124 -1.216 -11.43 1 98.12 77 ILE A N 1
ATOM 606 C CA . ILE A 1 77 ? 0.966 -1.281 -12.617 1 98.12 77 ILE A CA 1
ATOM 607 C C . ILE A 1 77 ? 1.493 0.112 -12.953 1 98.12 77 ILE A C 1
ATOM 609 O O . ILE A 1 77 ? 0.716 1.024 -13.25 1 98.12 77 ILE A O 1
ATOM 613 N N . LEU A 1 78 ? 2.799 0.236 -12.922 1 97.88 78 LEU A N 1
ATOM 614 C CA . LEU A 1 78 ? 3.441 1.499 -13.266 1 97.88 78 LEU A CA 1
ATOM 615 C C . LEU A 1 78 ? 3.785 1.547 -14.75 1 97.88 78 LEU A C 1
ATOM 617 O O . LEU A 1 78 ? 3.643 2.59 -15.391 1 97.88 78 LEU A O 1
ATOM 621 N N . GLU A 1 79 ? 4.332 0.417 -15.219 1 96.88 79 GLU A N 1
ATOM 622 C CA . GLU A 1 79 ? 4.656 0.252 -16.641 1 96.88 79 GLU A CA 1
ATOM 623 C C . GLU A 1 79 ? 4.398 -1.181 -17.094 1 96.88 79 GLU A C 1
ATOM 625 O O . GLU A 1 79 ? 4.789 -2.135 -16.422 1 96.88 79 GLU A O 1
ATOM 630 N N . ALA A 1 80 ? 3.715 -1.367 -18.219 1 95.81 80 ALA A N 1
ATOM 631 C CA . ALA A 1 80 ? 3.418 -2.705 -18.719 1 95.81 80 ALA A CA 1
ATOM 632 C C . ALA A 1 80 ? 3.791 -2.828 -20.203 1 95.81 80 ALA A C 1
ATOM 634 O O . ALA A 1 80 ? 3.65 -3.9 -20.797 1 95.81 80 ALA A O 1
ATOM 635 N N . GLY A 1 81 ? 4.211 -1.837 -20.812 1 86.69 81 GLY A N 1
ATOM 636 C CA . GLY A 1 81 ? 4.57 -1.847 -22.219 1 86.69 81 GLY A CA 1
ATOM 637 C C . GLY A 1 81 ? 3.367 -1.898 -23.141 1 86.69 81 GLY A C 1
ATOM 638 O O . GLY A 1 81 ? 2.242 -2.131 -22.703 1 86.69 81 GLY A O 1
ATOM 639 N N . GLY A 1 82 ? 3.568 -1.752 -24.469 1 76.5 82 GLY A N 1
ATOM 640 C CA . GLY A 1 82 ? 2.52 -1.686 -25.469 1 76.5 82 GLY A CA 1
ATOM 641 C C . GLY A 1 82 ? 1.834 -3.018 -25.703 1 76.5 82 GLY A C 1
ATOM 642 O O . GLY A 1 82 ? 0.649 -3.061 -26.047 1 76.5 82 GLY A O 1
ATOM 643 N N . SER A 1 83 ? 2.604 -4.176 -25.672 1 74.25 83 SER A N 1
ATOM 644 C CA . SER A 1 83 ? 2.012 -5.492 -25.906 1 74.25 83 SER A CA 1
ATOM 645 C C . SER A 1 83 ? 1.26 -5.984 -24.688 1 74.25 83 SER A C 1
ATOM 647 O O . SER A 1 83 ? 0.53 -6.977 -24.75 1 74.25 83 SER A O 1
ATOM 649 N N . GLY A 1 84 ? 1.484 -5.238 -23.672 1 79.31 84 GLY A N 1
ATOM 650 C CA . GLY A 1 84 ? 0.745 -5.398 -22.438 1 79.31 84 GLY A CA 1
ATOM 651 C C . GLY A 1 84 ? 1.258 -6.539 -21.578 1 79.31 84 GLY A C 1
ATOM 652 O O . GLY A 1 84 ? 1.948 -7.434 -22.078 1 79.31 84 GLY A O 1
ATOM 653 N N . ALA A 1 85 ? 1.293 -6.504 -20.312 1 92.44 85 ALA A N 1
ATOM 654 C CA . ALA A 1 85 ? 1.484 -7.516 -19.281 1 92.44 85 ALA A CA 1
ATOM 655 C C . ALA A 1 85 ? 0.151 -8.125 -18.859 1 92.44 85 ALA A C 1
ATOM 657 O O . ALA A 1 85 ? -0.913 -7.652 -19.266 1 92.44 85 ALA A O 1
ATOM 658 N N . THR A 1 86 ? 0.198 -9.312 -18.312 1 95.75 86 THR A N 1
ATOM 659 C CA . THR A 1 86 ? -1.032 -9.953 -17.844 1 95.75 86 THR A CA 1
ATOM 660 C C . THR A 1 86 ? -0.924 -10.336 -16.375 1 95.75 86 THR A C 1
ATOM 662 O O . THR A 1 86 ? 0.179 -10.492 -15.852 1 95.75 86 THR A O 1
ATOM 665 N N . VAL A 1 87 ? -2.057 -10.375 -15.773 1 94.5 87 VAL A N 1
ATOM 666 C CA . VAL A 1 87 ? -2.201 -11.016 -14.469 1 94.5 87 VAL A CA 1
ATOM 667 C C . VAL A 1 87 ? -2.943 -12.344 -14.617 1 94.5 87 VAL A C 1
ATOM 669 O O . VAL A 1 87 ? -4.055 -12.383 -15.148 1 94.5 87 VAL A O 1
ATOM 672 N N . ILE A 1 88 ? -2.275 -13.336 -14.227 1 94.12 88 ILE A N 1
ATOM 673 C CA . ILE A 1 88 ? -2.883 -14.656 -14.211 1 94.12 88 ILE A CA 1
ATOM 674 C C . ILE A 1 88 ? -3.68 -14.844 -12.922 1 94.12 88 ILE A C 1
ATOM 676 O O . ILE A 1 88 ? -3.17 -14.594 -11.828 1 94.12 88 ILE A O 1
ATOM 680 N N . ILE A 1 89 ? -4.918 -15.273 -13.094 1 93.31 89 ILE A N 1
ATOM 681 C CA . ILE A 1 89 ? -5.809 -15.352 -11.938 1 93.31 89 ILE A CA 1
ATOM 682 C C . ILE A 1 89 ? -6.543 -16.688 -11.945 1 93.31 89 ILE A C 1
ATOM 684 O O . ILE A 1 89 ? -7.023 -17.141 -12.984 1 93.31 89 ILE A O 1
ATOM 688 N N . GLN A 1 90 ? -6.586 -17.266 -10.859 1 92.31 90 GLN A N 1
ATOM 689 C CA . GLN A 1 90 ? -7.414 -18.438 -10.594 1 92.31 90 GLN A CA 1
ATOM 690 C C . GLN A 1 90 ? -8.258 -18.25 -9.336 1 92.31 90 GLN A C 1
ATOM 692 O O . GLN A 1 90 ? -7.73 -18.281 -8.219 1 92.31 90 GLN A O 1
ATOM 697 N N . ALA A 1 91 ? -9.539 -18 -9.562 1 88.69 91 ALA A N 1
ATOM 698 C CA . ALA A 1 91 ? -10.43 -17.703 -8.445 1 88.69 91 ALA A CA 1
ATOM 699 C C . ALA A 1 91 ? -11.062 -18.984 -7.906 1 88.69 91 ALA A C 1
ATOM 701 O O . ALA A 1 91 ? -12.219 -19.297 -8.203 1 88.69 91 ALA A O 1
ATOM 702 N N . GLY A 1 92 ? -10.375 -19.656 -7.133 1 84.44 92 GLY A N 1
ATOM 703 C CA . GLY A 1 92 ? -10.758 -20.953 -6.605 1 84.44 92 GLY A CA 1
ATOM 704 C C . GLY A 1 92 ? -9.867 -22.078 -7.094 1 84.44 92 GLY A C 1
ATOM 705 O O . GLY A 1 92 ? -9.297 -22 -8.188 1 84.44 92 GLY A O 1
ATOM 706 N N . ASP A 1 93 ? -9.727 -23.156 -6.387 1 74.12 93 ASP A N 1
ATOM 707 C CA . ASP A 1 93 ? -8.789 -24.234 -6.656 1 74.12 93 ASP A CA 1
ATOM 708 C C . ASP A 1 93 ? -9.164 -24.984 -7.938 1 74.12 93 ASP A C 1
ATOM 710 O O . ASP A 1 93 ? -8.289 -25.484 -8.648 1 74.12 93 ASP A O 1
ATOM 714 N N . ASP A 1 94 ? -10.352 -24.922 -8.258 1 79.5 94 ASP A N 1
ATOM 715 C CA . ASP A 1 94 ? -10.789 -25.688 -9.422 1 79.5 94 ASP A CA 1
ATOM 716 C C . ASP A 1 94 ? -11.227 -24.766 -10.555 1 79.5 94 ASP A C 1
ATOM 718 O O . ASP A 1 94 ? -11.812 -25.219 -11.539 1 79.5 94 ASP A O 1
ATOM 722 N N . ALA A 1 95 ? -10.891 -23.547 -10.312 1 86.38 95 ALA A N 1
ATOM 723 C CA . ALA A 1 95 ? -11.328 -22.609 -11.336 1 86.38 95 ALA A CA 1
ATOM 724 C C . ALA A 1 95 ? -10.344 -22.562 -12.508 1 86.38 95 ALA A C 1
ATOM 726 O O . ALA A 1 95 ? -9.164 -22.875 -12.336 1 86.38 95 ALA A O 1
ATOM 727 N N . ALA A 1 96 ? -10.875 -22.266 -13.672 1 91.06 96 ALA A N 1
ATOM 728 C CA . ALA A 1 96 ? -10.008 -22.078 -14.836 1 91.06 96 ALA A CA 1
ATOM 729 C C . ALA A 1 96 ? -9.094 -20.875 -14.6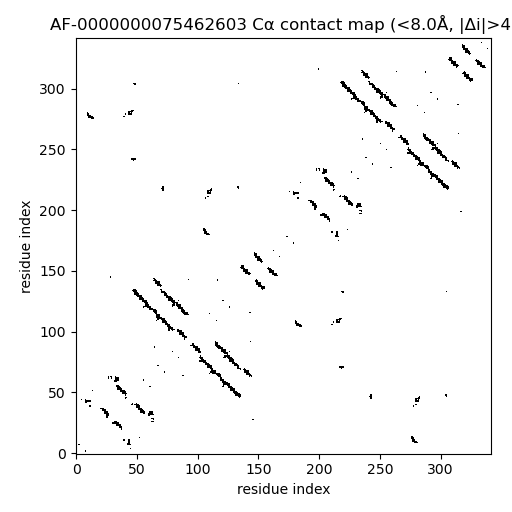48 1 91.06 96 ALA A C 1
ATOM 731 O O . ALA A 1 96 ? -9.469 -19.891 -14 1 91.06 96 ALA A O 1
ATOM 732 N N . LEU A 1 97 ? -7.938 -21.016 -15.242 1 92.12 97 LEU A N 1
ATOM 733 C CA . LEU A 1 97 ? -7.012 -19.891 -15.258 1 92.12 97 LEU A CA 1
ATOM 734 C C . LEU A 1 97 ? -7.512 -18.797 -16.203 1 92.12 97 LEU A C 1
ATOM 736 O O . LEU A 1 97 ? -8 -19.094 -17.297 1 92.12 97 LEU A O 1
ATOM 740 N N . LYS A 1 98 ? -7.453 -17.609 -15.68 1 92.25 98 LYS A N 1
ATOM 741 C CA . LYS A 1 98 ? -7.773 -16.438 -16.484 1 92.25 98 LYS A CA 1
ATOM 742 C C . LYS A 1 98 ? -6.574 -15.5 -16.594 1 92.25 98 LYS A C 1
ATOM 744 O O . LYS A 1 98 ? -5.82 -15.336 -15.625 1 92.25 98 LYS A O 1
ATOM 749 N N . GLU A 1 99 ? -6.434 -14.969 -17.734 1 92.81 99 GLU A N 1
ATOM 750 C CA . GLU A 1 99 ? -5.414 -13.945 -17.938 1 92.81 99 GLU A CA 1
ATOM 751 C C . GLU A 1 99 ? -6.051 -12.578 -18.188 1 92.81 99 GLU A C 1
ATOM 753 O O . GLU A 1 99 ? -6.773 -12.391 -19.156 1 92.81 99 GLU A O 1
ATOM 758 N N . GLU A 1 100 ? -5.797 -11.711 -17.328 1 92.25 100 GLU A N 1
ATOM 759 C CA . GLU A 1 100 ? -6.277 -10.344 -17.469 1 92.25 100 GLU A CA 1
ATOM 760 C C . GLU A 1 100 ? -5.152 -9.406 -17.906 1 92.25 100 GLU A C 1
ATOM 762 O O . GLU A 1 100 ? -4.074 -9.406 -17.312 1 92.25 100 GLU A O 1
ATOM 767 N N . LYS A 1 101 ? -5.496 -8.656 -18.953 1 93.81 101 LYS A N 1
ATOM 768 C CA . LYS A 1 101 ? -4.5 -7.688 -19.406 1 93.81 101 LYS A CA 1
ATOM 769 C C . LYS A 1 101 ? -4.172 -6.688 -18.297 1 93.81 101 LYS A C 1
ATOM 771 O O . LYS A 1 101 ? -5.066 -6.246 -17.562 1 93.81 101 LYS A O 1
ATOM 776 N N . ALA A 1 102 ? -2.924 -6.348 -18.172 1 95.31 102 ALA A N 1
ATOM 777 C CA . ALA A 1 102 ? -2.449 -5.352 -17.203 1 95.31 102 ALA A CA 1
ATOM 778 C C . ALA A 1 102 ? -1.896 -4.121 -17.922 1 95.31 102 ALA A C 1
ATOM 780 O O . ALA A 1 102 ? -1.027 -4.238 -18.781 1 95.31 102 ALA A O 1
ATOM 781 N N . GLN A 1 103 ? -2.418 -3.043 -17.609 1 94.19 103 GLN A N 1
ATOM 782 C CA . GLN A 1 103 ? -1.962 -1.785 -18.203 1 94.19 103 GLN A CA 1
ATOM 783 C C . GLN A 1 103 ? -1.587 -0.779 -17.109 1 94.19 103 GLN A C 1
ATOM 785 O O . GLN A 1 103 ? -1.997 -0.92 -15.961 1 94.19 103 GLN A O 1
ATOM 790 N N . LYS A 1 104 ? -0.763 0.185 -17.547 1 96.31 104 LYS A N 1
ATOM 791 C CA . LYS A 1 104 ? -0.383 1.253 -16.641 1 96.31 104 LYS A CA 1
ATOM 792 C C . LYS A 1 104 ? -1.604 1.827 -15.922 1 96.31 104 LYS A C 1
ATOM 794 O O . LYS A 1 104 ? -2.615 2.129 -16.562 1 96.31 104 LYS A O 1
ATOM 799 N N . GLY A 1 105 ? -1.551 1.932 -14.594 1 96.94 105 GLY A N 1
ATOM 800 C CA . GLY A 1 105 ? -2.633 2.525 -13.828 1 96.94 105 GLY A CA 1
ATOM 801 C C . GLY A 1 105 ? -3.605 1.501 -13.273 1 96.94 105 GLY A C 1
ATOM 802 O O . GLY A 1 105 ? -4.488 1.84 -12.484 1 96.94 105 GLY A O 1
ATOM 803 N N . ASP A 1 106 ? -3.461 0.21 -13.695 1 97.12 106 ASP A N 1
ATOM 804 C CA . ASP A 1 106 ? -4.328 -0.834 -13.164 1 97.12 106 ASP A CA 1
ATOM 805 C C . ASP A 1 106 ? -3.957 -1.163 -11.719 1 97.12 106 ASP A C 1
ATOM 807 O O . ASP A 1 106 ? -2.775 -1.233 -11.375 1 97.12 106 ASP A O 1
ATOM 811 N N . PHE A 1 107 ? -4.957 -1.289 -10.906 1 98.38 107 PHE A N 1
ATOM 812 C CA . PHE A 1 107 ? -4.887 -1.77 -9.531 1 98.38 107 PHE A CA 1
ATOM 813 C C . PHE A 1 107 ? -5.527 -3.148 -9.406 1 98.38 107 PHE A C 1
ATOM 815 O O . PHE A 1 107 ? -6.676 -3.344 -9.805 1 98.38 107 PHE A O 1
ATOM 822 N N . PHE A 1 108 ? -4.777 -4.164 -8.93 1 97.25 108 PHE A N 1
ATOM 823 C CA . PHE A 1 108 ? -5.293 -5.492 -8.609 1 97.25 108 PHE A CA 1
ATOM 824 C C . PHE A 1 108 ? -5.238 -5.75 -7.109 1 97.25 108 PHE A C 1
ATOM 826 O O . PHE A 1 108 ? -4.25 -5.418 -6.453 1 97.25 108 PHE A O 1
ATOM 833 N N . ALA A 1 109 ? -6.234 -6.305 -6.59 1 97.44 109 ALA A N 1
ATOM 834 C CA . ALA A 1 109 ? -6.273 -6.605 -5.164 1 97.44 109 ALA A CA 1
ATOM 835 C C . ALA A 1 109 ? -6.602 -8.078 -4.922 1 97.44 109 ALA A C 1
ATOM 837 O O . ALA A 1 109 ? -7.43 -8.656 -5.629 1 97.44 109 ALA A O 1
ATOM 838 N N . PHE A 1 110 ? -6.02 -8.594 -3.93 1 96.88 110 PHE A N 1
ATOM 839 C CA . PHE A 1 110 ? -6.191 -9.969 -3.49 1 96.88 110 PHE A CA 1
ATOM 840 C C . PHE A 1 110 ? -6.391 -10.031 -1.98 1 96.88 110 PHE A C 1
ATOM 842 O O . PHE A 1 110 ? -5.418 -10.133 -1.227 1 96.88 110 PHE A O 1
ATOM 849 N N . PRO A 1 111 ? -7.648 -9.992 -1.592 1 96.44 111 PRO A N 1
ATOM 850 C CA . PRO A 1 111 ? -7.953 -9.922 -0.161 1 96.44 111 PRO A CA 1
ATOM 851 C C . PRO A 1 111 ? -7.551 -11.188 0.593 1 96.44 111 PRO A C 1
ATOM 853 O O . PRO A 1 111 ? -7.656 -12.289 0.055 1 96.44 111 PRO A O 1
ATOM 856 N N . ALA A 1 112 ? -7.188 -10.969 1.813 1 96.31 112 ALA A N 1
ATOM 857 C CA . ALA A 1 112 ? -6.848 -12.078 2.705 1 96.31 112 ALA A CA 1
ATOM 858 C C . ALA A 1 112 ? -7.953 -13.125 2.725 1 96.31 112 ALA A C 1
ATOM 860 O O . ALA A 1 112 ? -9.133 -12.797 2.889 1 96.31 112 ALA A O 1
ATOM 861 N N . GLY A 1 113 ? -7.484 -14.312 2.479 1 94.62 113 GLY A N 1
ATOM 862 C CA . GLY A 1 113 ? -8.391 -15.438 2.662 1 94.62 113 GLY A CA 1
ATOM 863 C C . GLY A 1 113 ? -9.234 -15.727 1.438 1 94.62 113 GLY A C 1
ATOM 864 O O . GLY A 1 113 ? -9.93 -16.75 1.385 1 94.62 113 GLY A O 1
ATOM 865 N N . LYS A 1 114 ? -9.062 -14.742 0.567 1 91.06 114 LYS A N 1
ATOM 866 C CA . LYS A 1 114 ? -9.766 -15.039 -0.679 1 91.06 114 LYS A CA 1
ATOM 867 C C . LYS A 1 114 ? -8.93 -15.93 -1.589 1 91.06 114 LYS A C 1
ATOM 869 O O . LYS A 1 114 ? -7.734 -15.688 -1.771 1 91.06 114 LYS A O 1
ATOM 874 N N . ARG A 1 115 ? -9.273 -17.094 -1.898 1 92.19 115 ARG A N 1
ATOM 875 C CA . ARG A 1 115 ? -8.562 -18.094 -2.693 1 92.19 115 ARG A CA 1
ATOM 876 C C . ARG A 1 115 ? -8.461 -17.656 -4.152 1 92.19 115 ARG A C 1
ATOM 878 O O . ARG A 1 115 ? -8.82 -18.406 -5.059 1 92.19 115 ARG A O 1
ATOM 885 N N . ILE A 1 116 ? -7.965 -16.438 -4.285 1 93.12 116 ILE A N 1
ATOM 886 C CA . ILE A 1 116 ? -7.684 -15.891 -5.605 1 93.12 116 ILE A CA 1
ATOM 887 C C . ILE A 1 116 ? -6.18 -15.945 -5.879 1 93.12 116 ILE A C 1
ATOM 889 O O . ILE A 1 116 ? -5.438 -15.047 -5.484 1 93.12 116 ILE A O 1
ATOM 893 N N . SER A 1 117 ? -5.812 -16.984 -6.512 1 95.62 117 SER A N 1
ATOM 894 C CA . SER A 1 117 ? -4.406 -17.125 -6.863 1 95.62 117 SER A CA 1
ATOM 895 C C . SER A 1 117 ? -4.02 -16.203 -8.008 1 95.62 117 SER A C 1
ATOM 897 O O . SER A 1 117 ? -4.801 -15.984 -8.938 1 95.62 117 SER A O 1
ATOM 899 N N . HIS A 1 118 ? -2.826 -15.688 -7.91 1 97.06 118 HIS A N 1
ATOM 900 C CA . HIS A 1 118 ? -2.443 -14.688 -8.906 1 97.06 118 HIS A CA 1
ATOM 901 C C . HIS A 1 118 ? -0.941 -14.719 -9.172 1 97.06 118 HIS A C 1
ATOM 903 O O . HIS A 1 118 ? -0.169 -15.188 -8.328 1 97.06 118 HIS A O 1
ATOM 909 N N . ALA A 1 119 ? -0.531 -14.336 -10.258 1 97.62 119 ALA A N 1
ATOM 910 C CA . ALA A 1 119 ? 0.83 -14.039 -10.695 1 97.62 119 ALA A CA 1
ATOM 911 C C . ALA A 1 119 ? 0.829 -13.062 -11.867 1 97.62 119 ALA A C 1
ATOM 913 O O . ALA A 1 119 ? -0.182 -12.914 -12.555 1 97.62 119 ALA A O 1
ATOM 914 N N . LEU A 1 120 ? 1.88 -12.422 -12.047 1 97.75 120 LEU A N 1
ATOM 915 C CA . LEU A 1 120 ? 2.02 -11.508 -13.172 1 97.75 120 LEU A CA 1
ATOM 916 C C . LEU A 1 120 ? 2.967 -12.086 -14.227 1 97.75 120 LEU A C 1
ATOM 918 O O . LEU A 1 120 ? 3.93 -12.773 -13.883 1 97.75 120 LEU A O 1
ATOM 922 N N . ARG A 1 121 ? 2.68 -11.734 -15.438 1 97.31 121 ARG A N 1
ATOM 923 C CA . ARG A 1 121 ? 3.553 -12.094 -16.547 1 97.31 121 ARG A CA 1
ATOM 924 C C . ARG A 1 121 ? 3.807 -10.898 -17.453 1 97.31 121 ARG A C 1
ATOM 926 O O . ARG A 1 121 ? 2.863 -10.266 -17.938 1 97.31 121 ARG A O 1
ATOM 933 N N . ALA A 1 122 ? 5.117 -10.672 -17.703 1 97.56 122 ALA A N 1
ATOM 934 C CA . ALA A 1 122 ? 5.492 -9.578 -18.609 1 97.56 122 ALA A CA 1
ATOM 935 C C . ALA A 1 122 ? 5.273 -9.977 -20.062 1 97.56 122 ALA A C 1
ATOM 937 O O . ALA A 1 122 ? 5.422 -11.141 -20.422 1 97.56 122 ALA A O 1
ATOM 938 N N . GLY A 1 123 ? 4.84 -9.031 -20.859 1 96.06 123 GLY A N 1
ATOM 939 C CA . GLY A 1 123 ? 4.805 -9.219 -22.297 1 96.06 123 GLY A CA 1
ATOM 940 C C . GLY A 1 123 ? 6.16 -9.039 -22.953 1 96.06 123 GLY A C 1
ATOM 941 O O . GLY A 1 123 ? 7.16 -9.578 -22.484 1 96.06 123 GLY A O 1
ATOM 942 N N . ASP A 1 124 ? 6.133 -8.258 -24.078 1 95.12 124 ASP A N 1
ATOM 943 C CA . ASP A 1 124 ? 7.348 -8.086 -24.875 1 95.12 124 ASP A CA 1
ATOM 944 C C . ASP A 1 124 ? 8.281 -7.059 -24.25 1 95.12 124 ASP A C 1
ATOM 946 O O . ASP A 1 124 ? 9.445 -6.945 -24.641 1 95.12 124 ASP A O 1
ATOM 950 N N . GLN A 1 125 ? 7.77 -6.324 -23.328 1 96.31 125 GLN A N 1
ATOM 951 C CA . GLN A 1 125 ? 8.555 -5.32 -22.625 1 96.31 125 GLN A CA 1
ATOM 952 C C . GLN A 1 125 ? 8.594 -5.609 -21.125 1 96.31 125 GLN A C 1
ATOM 954 O O . GLN A 1 125 ? 7.805 -6.418 -20.625 1 96.31 125 GLN A O 1
ATOM 959 N N . GLU A 1 126 ? 9.469 -4.918 -20.438 1 96.75 126 GLU A N 1
ATOM 960 C CA . GLU A 1 126 ? 9.578 -5.055 -18.984 1 96.75 126 GLU A CA 1
ATOM 961 C C . GLU A 1 126 ? 8.312 -4.559 -18.297 1 96.75 126 GLU A C 1
ATOM 963 O O . GLU A 1 126 ? 7.746 -3.533 -18.672 1 96.75 126 GLU A O 1
ATOM 968 N N . LEU A 1 127 ? 7.898 -5.348 -17.328 1 97.56 127 LEU A N 1
ATOM 969 C CA . LEU A 1 127 ? 6.793 -4.961 -16.469 1 97.56 127 LEU A CA 1
ATOM 970 C C . LEU A 1 127 ? 7.305 -4.34 -15.172 1 97.56 127 LEU A C 1
ATOM 972 O O . LEU A 1 127 ? 8.188 -4.895 -14.516 1 97.56 127 LEU A O 1
ATOM 976 N N . VAL A 1 128 ? 6.871 -3.125 -14.797 1 97.81 128 VAL A N 1
ATOM 977 C CA . VAL A 1 128 ? 7.215 -2.451 -13.547 1 97.81 128 VAL A CA 1
ATOM 978 C C . VAL A 1 128 ? 5.945 -2.195 -12.734 1 97.81 128 VAL A C 1
ATOM 980 O O . VAL A 1 128 ? 4.953 -1.69 -13.266 1 97.81 128 VAL A O 1
ATOM 983 N N . TYR A 1 129 ? 5.977 -2.6 -11.461 1 98.38 129 TYR A N 1
ATOM 984 C CA . TYR A 1 129 ? 4.773 -2.443 -10.648 1 98.38 129 TYR A CA 1
ATOM 985 C C . TYR A 1 129 ? 5.133 -2.268 -9.18 1 98.38 129 TYR A C 1
ATOM 987 O O . TYR A 1 129 ? 6.25 -2.578 -8.758 1 98.38 129 TYR A O 1
ATOM 995 N N . LEU A 1 130 ? 4.23 -1.647 -8.445 1 98.81 130 LEU A N 1
ATOM 996 C CA . LEU A 1 130 ? 4.281 -1.69 -6.984 1 98.81 130 LEU A CA 1
ATOM 997 C C . LEU A 1 130 ? 3.549 -2.916 -6.453 1 98.81 130 LEU A C 1
ATOM 999 O O . LEU A 1 130 ? 2.498 -3.295 -6.977 1 98.81 130 LEU A O 1
ATOM 1003 N N . CYS A 1 131 ? 4.051 -3.514 -5.48 1 98.56 131 CYS A N 1
ATOM 1004 C CA . CYS A 1 131 ? 3.412 -4.59 -4.73 1 98.56 131 CYS A CA 1
ATOM 1005 C C . CYS A 1 131 ? 3.424 -4.297 -3.234 1 98.56 131 CYS A C 1
ATOM 1007 O O . CYS A 1 131 ? 4.465 -3.941 -2.676 1 98.56 131 CYS A O 1
ATOM 1009 N N . SER A 1 132 ? 2.291 -4.406 -2.635 1 98.31 132 SER A N 1
ATOM 1010 C CA . SER A 1 132 ? 2.213 -4.145 -1.2 1 98.31 132 SER A CA 1
ATOM 1011 C C . SER A 1 132 ? 1.255 -5.117 -0.515 1 98.31 132 SER A C 1
ATOM 1013 O O . SER A 1 132 ? 0.328 -5.629 -1.144 1 98.31 132 SER A O 1
ATOM 1015 N N . GLY A 1 133 ? 1.456 -5.352 0.687 1 97.25 133 GLY A N 1
ATOM 1016 C CA . GLY A 1 133 ? 0.618 -6.191 1.527 1 97.25 133 GLY A CA 1
ATOM 1017 C C . GLY A 1 133 ? 0.816 -5.941 3.01 1 97.25 133 GLY A C 1
ATOM 1018 O O . GLY A 1 133 ? 1.774 -5.273 3.408 1 97.25 133 GLY A O 1
ATOM 1019 N N . SER A 1 134 ? -0.07 -6.387 3.803 1 94.94 134 SER A N 1
ATOM 1020 C CA . SER A 1 134 ? 0.083 -6.305 5.25 1 94.94 134 SER A CA 1
ATOM 1021 C C . SER A 1 134 ? 1.202 -7.215 5.742 1 94.94 134 SER A C 1
ATOM 1023 O O . SER A 1 134 ? 1.566 -8.18 5.066 1 94.94 134 SER A O 1
ATOM 1025 N N . ARG A 1 135 ? 1.824 -6.777 6.801 1 93.56 135 ARG A N 1
ATOM 1026 C CA . ARG A 1 135 ? 2.875 -7.562 7.445 1 93.56 135 ARG A CA 1
ATOM 1027 C C . ARG A 1 135 ? 2.408 -8.102 8.797 1 93.56 135 ARG A C 1
ATOM 1029 O O . ARG A 1 135 ? 2.824 -7.605 9.844 1 93.56 135 ARG A O 1
ATOM 1036 N N . LEU A 1 136 ? 1.637 -9.164 8.727 1 93.81 136 LEU A N 1
ATOM 1037 C CA . LEU A 1 136 ? 1.08 -9.727 9.945 1 93.81 136 LEU A CA 1
ATOM 1038 C C . LEU A 1 136 ? 2.041 -10.742 10.562 1 93.81 136 LEU A C 1
ATOM 1040 O O . LEU A 1 136 ? 2.996 -11.172 9.914 1 93.81 136 LEU A O 1
ATOM 1044 N N . GLU A 1 137 ? 1.804 -11.07 11.703 1 94.62 137 GLU A N 1
ATOM 1045 C CA . GLU A 1 137 ? 2.691 -11.953 12.453 1 94.62 137 GLU A CA 1
ATOM 1046 C C . GLU A 1 137 ? 2.785 -13.328 11.797 1 94.62 137 GLU A C 1
ATOM 1048 O O . GLU A 1 137 ? 3.844 -13.953 11.82 1 94.62 137 GLU A O 1
ATOM 1053 N N . MET A 1 138 ? 1.68 -13.789 11.227 1 96.5 138 MET A N 1
ATOM 1054 C CA . MET A 1 138 ? 1.673 -15.094 10.57 1 96.5 138 MET A CA 1
ATOM 1055 C C . MET A 1 138 ? 0.834 -15.055 9.297 1 96.5 138 MET A C 1
ATOM 1057 O O . MET A 1 138 ? -0.132 -14.297 9.211 1 96.5 138 MET A O 1
ATOM 1061 N N . ASP A 1 139 ? 1.197 -15.898 8.406 1 97.69 139 ASP A N 1
ATOM 1062 C CA . ASP A 1 139 ? 0.455 -16.094 7.168 1 97.69 139 ASP A CA 1
ATOM 1063 C C . ASP A 1 139 ? 0.738 -17.469 6.562 1 97.69 139 ASP A C 1
ATOM 1065 O O . ASP A 1 139 ? 1.726 -18.109 6.918 1 97.69 139 ASP A O 1
ATOM 1069 N N . VAL A 1 140 ? -0.215 -17.938 5.828 1 97.69 140 VAL A N 1
ATOM 1070 C CA . VAL A 1 140 ? 0.005 -19.094 4.957 1 97.69 140 VAL A CA 1
ATOM 1071 C C . VAL A 1 140 ? -0.203 -18.688 3.5 1 97.69 140 VAL A C 1
ATOM 1073 O O . VAL A 1 140 ? -1.278 -18.203 3.131 1 97.69 140 VAL A O 1
ATOM 1076 N N . CYS A 1 141 ? 0.798 -18.844 2.727 1 97.62 141 CYS A N 1
ATOM 1077 C CA . CYS A 1 141 ? 0.748 -18.641 1.283 1 97.62 141 CYS A CA 1
ATOM 1078 C C . CYS A 1 141 ? 0.604 -19.969 0.548 1 97.62 141 CYS A C 1
ATOM 1080 O O . CYS A 1 141 ? 1.506 -20.797 0.59 1 97.62 141 CYS A O 1
ATOM 1082 N N . THR A 1 142 ? -0.483 -20.109 -0.155 1 96.75 142 THR A N 1
ATOM 1083 C CA . THR A 1 142 ? -0.766 -21.375 -0.822 1 96.75 142 THR A CA 1
ATOM 1084 C C . THR A 1 142 ? -0.461 -21.281 -2.314 1 96.75 142 THR A C 1
ATOM 1086 O O . THR A 1 142 ? -0.787 -20.281 -2.957 1 96.75 142 THR A O 1
ATOM 1089 N N . TYR A 1 143 ? 0.19 -22.312 -2.781 1 96.12 143 TYR A N 1
ATOM 1090 C CA . TYR A 1 143 ? 0.531 -22.484 -4.188 1 96.12 143 TYR A CA 1
ATOM 1091 C C . TYR A 1 143 ? -0.203 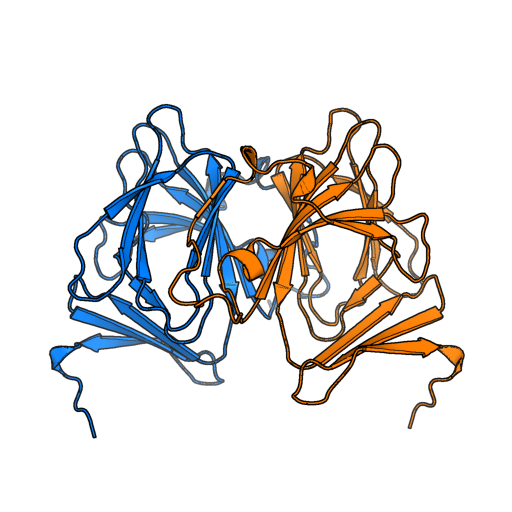-23.688 -4.785 1 96.12 143 TYR A C 1
ATOM 1093 O O . TYR A 1 143 ? 0.383 -24.766 -4.957 1 96.12 143 TYR A O 1
ATOM 1101 N N . PRO A 1 144 ? -1.368 -23.484 -5.242 1 93.94 144 PRO A N 1
ATOM 1102 C CA . PRO A 1 144 ? -2.195 -24.625 -5.641 1 93.94 144 PRO A CA 1
ATOM 1103 C C . PRO A 1 144 ? -1.605 -25.406 -6.816 1 93.94 144 PRO A C 1
ATOM 1105 O O . PRO A 1 144 ? -1.755 -26.625 -6.895 1 93.94 144 PRO A O 1
ATOM 1108 N N . SER A 1 145 ? -0.97 -24.734 -7.727 1 90.88 145 SER A N 1
ATOM 1109 C CA . SER A 1 145 ? -0.481 -25.375 -8.938 1 90.88 145 SER A CA 1
ATOM 1110 C C . SER A 1 145 ? 0.68 -26.328 -8.641 1 90.88 145 SER A C 1
ATOM 1112 O O . SER A 1 145 ? 1.013 -27.188 -9.453 1 90.88 145 SER A O 1
ATOM 1114 N N . VAL A 1 146 ? 1.316 -26.156 -7.473 1 93.81 146 VAL A N 1
ATOM 1115 C CA . VAL A 1 146 ? 2.484 -26.984 -7.152 1 93.81 146 VAL A CA 1
ATOM 1116 C C . VAL A 1 146 ? 2.168 -27.891 -5.965 1 93.81 146 VAL A C 1
ATOM 1118 O O . VAL A 1 146 ? 2.965 -28.766 -5.617 1 93.81 146 VAL A O 1
ATOM 1121 N N . GLY A 1 147 ? 1.02 -27.656 -5.375 1 93.81 147 GLY A N 1
ATOM 1122 C CA . GLY A 1 147 ? 0.581 -28.484 -4.27 1 93.81 147 GLY A CA 1
ATOM 1123 C C . GLY A 1 147 ? 1.362 -28.25 -2.99 1 93.81 147 GLY A C 1
ATOM 1124 O O . GLY A 1 147 ? 1.68 -29.188 -2.264 1 93.81 147 GLY A O 1
ATOM 1125 N N . LYS A 1 148 ? 1.778 -27.016 -2.738 1 96.62 148 LYS A N 1
ATOM 1126 C CA . LYS A 1 148 ? 2.523 -26.656 -1.535 1 96.62 148 LYS A CA 1
ATOM 1127 C C . LYS A 1 148 ? 1.967 -25.375 -0.907 1 96.62 148 LYS A C 1
ATOM 1129 O O . LYS A 1 148 ? 1.212 -24.641 -1.546 1 96.62 148 LYS A O 1
ATOM 1134 N N . SER A 1 149 ? 2.311 -25.234 0.339 1 97.25 149 SER A N 1
ATOM 1135 C CA . SER A 1 149 ? 2.066 -23.984 1.055 1 97.25 149 SER A CA 1
ATOM 1136 C C . SER A 1 149 ? 3.309 -23.531 1.815 1 97.25 149 SER A C 1
ATOM 1138 O O . SER A 1 149 ? 4.117 -24.359 2.242 1 97.25 149 SER A O 1
ATOM 1140 N N . LEU A 1 150 ? 3.473 -22.266 1.862 1 97.75 150 LEU A N 1
ATOM 1141 C CA . LEU A 1 150 ? 4.508 -21.656 2.684 1 97.75 150 LEU A CA 1
ATOM 1142 C C . LEU A 1 150 ? 3.918 -21.078 3.969 1 97.75 150 LEU A C 1
ATOM 1144 O O . LEU A 1 150 ? 3.051 -20.203 3.924 1 97.75 150 LEU A O 1
ATOM 1148 N N . VAL A 1 151 ? 4.324 -21.594 5.102 1 97.56 151 VAL A N 1
ATOM 1149 C CA . VAL A 1 151 ? 3.988 -21 6.391 1 97.56 151 VAL A CA 1
ATOM 1150 C C . VAL A 1 151 ? 4.977 -19.891 6.723 1 97.56 151 VAL A C 1
ATOM 1152 O O . VAL A 1 151 ? 6.191 -20.109 6.738 1 97.56 151 VAL A O 1
ATOM 1155 N N . ILE A 1 152 ? 4.488 -18.719 6.934 1 97.19 152 ILE A N 1
ATOM 1156 C CA . ILE A 1 152 ? 5.277 -17.547 7.285 1 97.19 152 ILE A CA 1
ATOM 1157 C C . ILE A 1 152 ? 5.043 -17.188 8.75 1 97.19 152 ILE A C 1
ATOM 1159 O O . ILE A 1 152 ? 3.926 -16.844 9.148 1 97.19 152 ILE A O 1
ATOM 1163 N N . ASP A 1 153 ? 6.094 -17.297 9.594 1 97.12 153 ASP A N 1
ATOM 1164 C CA . ASP A 1 153 ? 6.043 -16.969 11.016 1 97.12 153 ASP A CA 1
ATOM 1165 C C . ASP A 1 153 ? 7.027 -15.859 11.359 1 97.12 153 ASP A C 1
ATOM 1167 O O . ASP A 1 153 ? 8.234 -16.094 11.469 1 97.12 153 ASP A O 1
ATOM 1171 N N . ARG A 1 154 ? 6.508 -14.648 11.602 1 93.69 154 ARG A N 1
ATOM 1172 C CA . ARG A 1 154 ? 7.348 -13.484 11.883 1 93.69 154 ARG A CA 1
ATOM 1173 C C . ARG A 1 154 ? 7.461 -13.242 13.383 1 93.69 154 ARG A C 1
ATOM 1175 O O . ARG A 1 154 ? 7.953 -12.195 13.812 1 93.69 154 ARG A O 1
ATOM 1182 N N . THR A 1 155 ? 6.879 -14.117 14.148 1 94 155 THR A N 1
ATOM 1183 C CA . THR A 1 155 ? 7.008 -13.984 15.594 1 94 155 THR A CA 1
ATOM 1184 C C . THR A 1 155 ? 8.438 -14.273 16.031 1 94 155 THR A C 1
ATOM 1186 O O . THR A 1 155 ? 9.227 -14.852 15.281 1 94 155 THR A O 1
ATOM 1189 N N . LYS A 1 156 ? 8.773 -13.703 17.188 1 88.81 156 LYS A N 1
ATOM 1190 C CA . LYS A 1 156 ? 10.117 -13.938 17.719 1 88.81 156 LYS A CA 1
ATOM 1191 C C . LYS A 1 156 ? 10.453 -15.43 17.719 1 88.81 156 LYS A C 1
ATOM 1193 O O . LYS A 1 156 ? 9.711 -16.234 18.297 1 88.81 156 LYS A O 1
ATOM 1198 N N . GLY A 1 157 ? 11.484 -15.734 17.078 1 90.69 157 GLY A N 1
ATOM 1199 C CA . GLY A 1 157 ? 11.922 -17.125 17.016 1 90.69 157 GLY A CA 1
ATOM 1200 C C . GLY A 1 157 ? 11.281 -17.906 15.883 1 90.69 157 GLY A C 1
ATOM 1201 O O . GLY A 1 157 ? 11.625 -19.062 15.656 1 90.69 157 GLY A O 1
ATOM 1202 N N . GLY A 1 158 ? 10.273 -17.312 15.258 1 90.75 158 GLY A N 1
ATOM 1203 C CA . GLY A 1 158 ? 9.609 -17.984 14.164 1 90.75 158 GLY A CA 1
ATOM 1204 C C . GLY A 1 158 ? 10.445 -18.062 12.898 1 90.75 158 GLY A C 1
ATOM 1205 O O . GLY A 1 158 ? 11.547 -17.516 12.852 1 90.75 158 GLY A O 1
ATOM 1206 N N . SER A 1 159 ? 9.898 -18.906 11.883 1 93.69 159 SER A N 1
ATOM 1207 C CA . SER A 1 159 ? 10.578 -19.078 10.602 1 93.69 159 SER A CA 1
ATOM 1208 C C . SER A 1 159 ? 9.586 -19.438 9.5 1 93.69 159 SER A C 1
ATOM 1210 O O . SER A 1 159 ? 8.438 -19.766 9.773 1 93.69 159 SER A O 1
ATOM 1212 N N . ASN A 1 160 ? 10.102 -19.375 8.297 1 96.5 160 ASN A N 1
ATOM 1213 C CA . ASN A 1 160 ? 9.328 -19.781 7.129 1 96.5 160 ASN A CA 1
ATOM 1214 C C . ASN A 1 160 ? 9.633 -21.219 6.715 1 96.5 160 ASN A C 1
ATOM 1216 O O . ASN A 1 160 ? 10.789 -21.641 6.754 1 96.5 160 ASN A O 1
ATOM 1220 N N . TRP A 1 161 ? 8.586 -22.016 6.371 1 96.06 161 TRP A N 1
ATOM 1221 C CA . TRP A 1 161 ? 8.836 -23.359 5.855 1 96.06 161 TRP A CA 1
ATOM 1222 C C . TRP A 1 161 ? 7.715 -23.797 4.922 1 96.06 161 TRP A C 1
ATOM 1224 O O . TRP A 1 161 ? 6.566 -23.375 5.074 1 96.06 161 TRP A O 1
ATOM 1234 N N . PHE A 1 162 ? 8.023 -24.641 4.023 1 96.81 162 PHE A N 1
ATOM 1235 C CA . PHE A 1 162 ? 7.047 -25.188 3.094 1 96.81 162 PHE A CA 1
ATOM 1236 C C . PHE A 1 162 ? 6.395 -26.438 3.678 1 96.81 162 PHE A C 1
ATOM 1238 O O . PHE A 1 162 ? 7.023 -27.188 4.434 1 96.81 162 PHE A O 1
ATOM 1245 N N . VAL A 1 163 ? 5.152 -26.656 3.248 1 95.81 163 VAL A N 1
ATOM 1246 C CA . VAL A 1 163 ? 4.395 -27.875 3.541 1 95.81 163 VAL A CA 1
ATOM 1247 C C . VAL A 1 163 ? 3.771 -28.422 2.256 1 95.81 163 VAL A C 1
ATOM 1249 O O . VAL A 1 163 ? 3.172 -27.656 1.482 1 95.81 163 VAL A O 1
ATOM 1252 N N . ASN A 1 164 ? 3.943 -29.734 2.055 1 96.06 164 ASN A N 1
ATOM 1253 C CA . ASN A 1 164 ? 3.189 -30.375 0.98 1 96.06 164 ASN A CA 1
ATOM 1254 C C . ASN A 1 164 ? 1.703 -30.469 1.315 1 96.06 164 ASN A C 1
ATOM 1256 O O . ASN A 1 164 ? 1.333 -30.922 2.4 1 96.06 164 ASN A O 1
ATOM 1260 N N . GLU A 1 165 ? 0.952 -30.062 0.382 1 92.38 165 GLU A N 1
ATOM 1261 C CA . GLU A 1 165 ? -0.487 -30.094 0.629 1 92.38 165 GLU A CA 1
ATOM 1262 C C . GLU A 1 165 ? -0.975 -31.516 0.896 1 92.38 165 GLU A C 1
ATOM 1264 O O . GLU A 1 165 ? -1.901 -31.719 1.683 1 92.38 165 GLU A O 1
ATOM 1269 N N . SER A 1 166 ? -0.413 -32.469 0.305 1 91.62 166 SER A N 1
ATOM 1270 C CA . SER A 1 166 ? -0.804 -33.875 0.458 1 91.62 166 SER A CA 1
ATOM 1271 C C . SER A 1 166 ? -0.486 -34.406 1.859 1 91.62 166 SER A C 1
ATOM 1273 O O . SER A 1 166 ? -1.012 -35.438 2.283 1 91.62 166 SER A O 1
ATOM 1275 N N . ALA A 1 167 ? 0.395 -33.688 2.514 1 90.25 167 ALA A N 1
ATOM 1276 C CA . ALA A 1 167 ? 0.828 -34.125 3.838 1 90.25 167 ALA A CA 1
ATOM 1277 C C . ALA A 1 167 ? -0.048 -33.531 4.93 1 90.25 167 ALA A C 1
ATOM 1279 O O . ALA A 1 167 ? 0.118 -33.844 6.113 1 90.25 167 ALA A O 1
ATOM 1280 N N . LYS A 1 168 ? -0.944 -32.719 4.574 1 86.75 168 LYS A N 1
ATOM 1281 C CA . LYS A 1 168 ? -1.801 -32.062 5.562 1 86.75 168 LYS A CA 1
ATOM 1282 C C . LYS A 1 168 ? -2.865 -33.031 6.082 1 86.75 168 LYS A C 1
ATOM 1284 O O . LYS A 1 168 ? -3.545 -33.688 5.297 1 86.75 168 LYS A O 1
ATOM 1289 N N . GLU A 1 169 ? -2.977 -33.188 7.387 1 87.94 169 GLU A N 1
ATOM 1290 C CA . GLU A 1 169 ? -4.051 -33.906 8.062 1 87.94 169 GLU A CA 1
ATOM 1291 C C . GLU A 1 169 ? -5.027 -32.938 8.734 1 87.94 169 GLU A C 1
ATOM 1293 O O . GLU A 1 169 ? -4.645 -32.188 9.617 1 87.94 169 GLU A O 1
ATOM 1298 N N . ARG A 1 170 ? -6.18 -33.062 8.195 1 83.06 170 ARG A N 1
ATOM 1299 C CA . ARG A 1 170 ? -7.203 -32.219 8.781 1 83.06 170 ARG A CA 1
ATOM 1300 C C . ARG A 1 170 ? -7.781 -32.844 10.047 1 83.06 170 ARG A C 1
ATOM 1302 O O . ARG A 1 170 ? -7.984 -34.062 10.102 1 83.06 170 ARG A O 1
ATOM 1309 N N . TRP A 1 171 ? -7.906 -32.094 11.141 1 81.88 171 TRP A N 1
ATOM 1310 C CA . TRP A 1 171 ? -8.492 -32.594 12.383 1 81.88 171 TRP A CA 1
ATOM 1311 C C . TRP A 1 171 ? -9.742 -31.797 12.742 1 81.88 171 TRP A C 1
ATOM 1313 O O . TRP A 1 171 ? -9.82 -30.594 12.477 1 81.88 171 TRP A O 1
ATOM 1323 N N . MET B 1 1 ? -28.234 -3.332 1.623 1 25.36 1 MET B N 1
ATOM 1324 C CA . MET B 1 1 ? -27.875 -4.277 0.568 1 25.36 1 MET B CA 1
ATOM 1325 C C . MET B 1 1 ? -26.375 -4.543 0.55 1 25.36 1 MET B C 1
ATOM 1327 O O . MET B 1 1 ? -25.594 -3.641 0.262 1 25.36 1 MET B O 1
ATOM 1331 N N . THR B 1 2 ? -25.812 -5.312 1.433 1 28.75 2 THR B N 1
ATOM 1332 C CA . THR B 1 2 ? -24.453 -5.715 1.739 1 28.75 2 THR B CA 1
ATOM 1333 C C . THR B 1 2 ? -23.734 -6.199 0.483 1 28.75 2 THR B C 1
ATOM 1335 O O . THR B 1 2 ? -24.188 -7.145 -0.17 1 28.75 2 THR B O 1
ATOM 1338 N N . ALA B 1 3 ? -23.141 -5.348 -0.292 1 36.62 3 ALA B N 1
ATOM 1339 C CA . ALA B 1 3 ? -22.531 -5.785 -1.546 1 36.62 3 ALA B CA 1
ATOM 1340 C C . ALA B 1 3 ? -21.906 -7.172 -1.402 1 36.62 3 ALA B C 1
ATOM 1342 O O . ALA B 1 3 ? -21.234 -7.461 -0.406 1 36.62 3 ALA B O 1
ATOM 1343 N N . ASN B 1 4 ? -22.391 -8.141 -1.87 1 38.72 4 ASN B N 1
ATOM 1344 C CA . ASN B 1 4 ? -21.828 -9.492 -1.817 1 38.72 4 ASN B CA 1
ATOM 1345 C C . ASN B 1 4 ? -20.312 -9.477 -2.035 1 38.72 4 ASN B C 1
ATOM 1347 O O . ASN B 1 4 ? -19.844 -9.234 -3.148 1 38.72 4 ASN B O 1
ATOM 1351 N N . ARG B 1 5 ? -19.484 -9.141 -1.058 1 48.56 5 ARG B N 1
ATOM 1352 C CA . ARG B 1 5 ? -18.031 -9.148 -1.046 1 48.56 5 ARG B CA 1
ATOM 1353 C C . ARG B 1 5 ? -17.484 -10.211 -1.986 1 48.56 5 ARG B C 1
ATOM 1355 O O . ARG B 1 5 ? -16.312 -10.156 -2.385 1 48.56 5 ARG B O 1
ATOM 1362 N N . ASP B 1 6 ? -18.234 -11.312 -2.275 1 56.41 6 ASP B N 1
ATOM 1363 C CA . ASP B 1 6 ? -17.859 -12.344 -3.238 1 56.41 6 ASP B CA 1
ATOM 1364 C C . ASP B 1 6 ? -17.922 -11.812 -4.668 1 56.41 6 ASP B C 1
ATOM 1366 O O . ASP B 1 6 ? -17.406 -12.445 -5.594 1 56.41 6 ASP B O 1
ATOM 1370 N N . SER B 1 7 ? -18.422 -10.57 -4.781 1 72.69 7 SER B N 1
ATOM 1371 C CA . SER B 1 7 ? -18.703 -10.023 -6.102 1 72.69 7 SER B CA 1
ATOM 1372 C C . SER B 1 7 ? -17.844 -8.805 -6.395 1 72.69 7 SER B C 1
ATOM 1374 O O . SER B 1 7 ? -17.875 -8.273 -7.508 1 72.69 7 SER B O 1
ATOM 1376 N N . LEU B 1 8 ? -16.922 -8.562 -5.465 1 80.94 8 LEU B N 1
ATOM 1377 C CA . LEU B 1 8 ? -16.156 -7.344 -5.715 1 80.94 8 LEU B CA 1
ATOM 1378 C C . LEU B 1 8 ? -15.07 -7.59 -6.75 1 80.94 8 LEU B C 1
ATOM 1380 O O . LEU B 1 8 ? -14.5 -8.688 -6.812 1 80.94 8 LEU B O 1
ATOM 1384 N N . PRO B 1 9 ? -14.891 -6.516 -7.461 1 89 9 PRO B N 1
ATOM 1385 C CA . PRO B 1 9 ? -13.859 -6.684 -8.484 1 89 9 PRO B CA 1
ATOM 1386 C C . PRO B 1 9 ? -12.453 -6.824 -7.898 1 89 9 PRO B C 1
ATOM 1388 O O . PRO B 1 9 ? -12.18 -6.285 -6.824 1 89 9 PRO B O 1
ATOM 1391 N N . TYR B 1 10 ? -11.648 -7.555 -8.57 1 90.69 10 TYR B N 1
ATOM 1392 C CA . TYR B 1 10 ? -10.266 -7.605 -8.117 1 90.69 10 TYR B CA 1
ATOM 1393 C C . TYR B 1 10 ? -9.391 -6.66 -8.93 1 90.69 10 TYR B C 1
ATOM 1395 O O . TYR B 1 10 ? -8.188 -6.531 -8.664 1 90.69 10 TYR B O 1
ATOM 1403 N N . ARG B 1 11 ? -10 -5.988 -9.961 1 93.88 11 ARG B N 1
ATOM 1404 C CA . ARG B 1 11 ? -9.242 -5.047 -10.773 1 93.88 11 ARG B CA 1
ATOM 1405 C C . ARG B 1 11 ? -9.984 -3.721 -10.914 1 93.88 11 ARG B C 1
ATOM 1407 O O . ARG B 1 11 ? -11.188 -3.701 -11.156 1 93.88 11 ARG B O 1
ATOM 1414 N N . ILE B 1 12 ? -9.242 -2.68 -10.766 1 96.75 12 ILE B N 1
ATOM 1415 C CA . ILE B 1 12 ? -9.727 -1.343 -11.094 1 96.75 12 ILE B CA 1
ATOM 1416 C C . ILE B 1 12 ? -8.656 -0.595 -11.898 1 96.75 12 ILE B C 1
ATOM 1418 O O . ILE B 1 12 ? -7.488 -0.575 -11.516 1 96.75 12 ILE B O 1
ATOM 1422 N N . SER B 1 13 ? -9.062 -0.036 -13.039 1 96.44 13 SER B N 1
ATOM 1423 C CA . SER B 1 13 ? -8.172 0.853 -13.773 1 96.44 13 SER B CA 1
ATOM 1424 C C . SER B 1 13 ? -8.344 2.301 -13.328 1 96.44 13 SER B C 1
ATOM 1426 O O . SER B 1 13 ? -9.383 2.916 -13.57 1 96.44 13 SER B O 1
ATOM 1428 N N . THR B 1 14 ? -7.27 2.857 -12.711 1 97.06 14 THR B N 1
ATOM 1429 C CA . THR B 1 14 ? -7.387 4.203 -12.164 1 97.06 14 THR B CA 1
ATOM 1430 C C . THR B 1 14 ? -7.516 5.23 -13.289 1 97.06 14 THR B C 1
ATOM 1432 O O . THR B 1 14 ? -8.062 6.316 -13.086 1 97.06 14 THR B O 1
ATOM 1435 N N . SER B 1 15 ? -7.055 4.883 -14.477 1 92.81 15 SER B N 1
ATOM 1436 C CA . SER B 1 15 ? -7.133 5.797 -15.609 1 92.81 15 SER B CA 1
ATOM 1437 C C . SER B 1 15 ? -8.555 5.883 -16.156 1 92.81 15 SER B C 1
ATOM 1439 O O . SER B 1 15 ? -8.883 6.805 -16.906 1 92.81 15 SER B O 1
ATOM 1441 N N . GLU B 1 16 ? -9.383 4.945 -15.734 1 94.44 16 GLU B N 1
ATOM 1442 C CA . GLU B 1 16 ? -10.734 4.883 -16.281 1 94.44 16 GLU B CA 1
ATOM 1443 C C . GLU B 1 16 ? -11.766 5.336 -15.242 1 94.44 16 GLU B C 1
ATOM 1445 O O . GLU B 1 16 ? -12.969 5.32 -15.508 1 94.44 16 GLU B O 1
ATOM 1450 N N . LEU B 1 17 ? -11.273 5.695 -14.102 1 96.69 17 LEU B N 1
ATOM 1451 C CA . LEU B 1 17 ? -12.203 6.141 -13.07 1 96.69 17 LEU B CA 1
ATOM 1452 C C . LEU B 1 17 ? -12.789 7.504 -13.422 1 96.69 17 LEU B C 1
ATOM 1454 O O . LEU B 1 17 ? -12.055 8.477 -13.586 1 96.69 17 LEU B O 1
ATOM 1458 N N . PRO B 1 18 ? -14.07 7.578 -13.523 1 95.75 18 PRO B N 1
ATOM 1459 C CA . PRO B 1 18 ? -14.664 8.898 -13.742 1 95.75 18 PRO B CA 1
ATOM 1460 C C . PRO B 1 18 ? -14.461 9.844 -12.562 1 95.75 18 PRO B C 1
ATOM 1462 O O . PRO B 1 18 ? -14.312 9.391 -11.422 1 95.75 18 PRO B O 1
ATOM 1465 N N . ALA B 1 19 ? -14.492 11.133 -12.844 1 93.75 19 ALA B N 1
ATOM 1466 C CA . ALA B 1 19 ? -14.25 12.156 -11.82 1 93.75 19 ALA B CA 1
ATOM 1467 C C . ALA B 1 19 ? -15.219 12.008 -10.656 1 93.75 19 ALA B C 1
ATOM 1469 O O . ALA B 1 19 ? -14.852 12.234 -9.5 1 93.75 19 ALA B O 1
ATOM 1470 N N . GLU B 1 20 ? -16.422 11.555 -10.945 1 95.81 20 GLU B N 1
ATOM 1471 C CA . GLU B 1 20 ? -17.469 11.477 -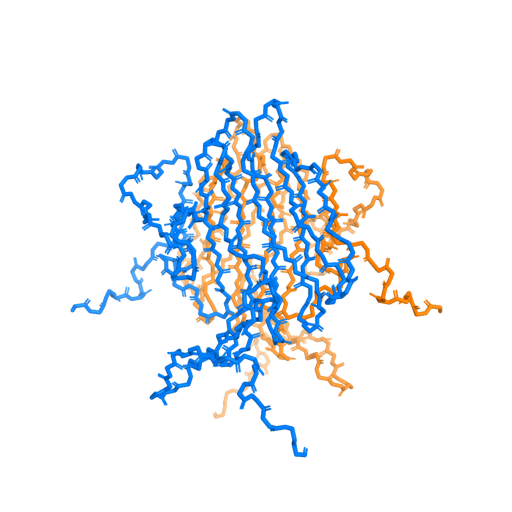9.93 1 95.81 20 GLU B CA 1
ATOM 1472 C C . GLU B 1 20 ? -17.219 10.328 -8.961 1 95.81 20 GLU B C 1
ATOM 1474 O O . GLU B 1 20 ? -17.859 10.25 -7.91 1 95.81 20 GLU B O 1
ATOM 1479 N N . SER B 1 21 ? -16.312 9.422 -9.367 1 96.88 21 SER B N 1
ATOM 1480 C CA . SER B 1 21 ? -15.977 8.32 -8.469 1 96.88 21 SER B CA 1
ATOM 1481 C C . SER B 1 21 ? -15.188 8.812 -7.262 1 96.88 21 SER B C 1
ATOM 1483 O O . SER B 1 21 ? -15.117 8.125 -6.242 1 96.88 21 SER B O 1
ATOM 1485 N N . PHE B 1 22 ? -14.602 9.992 -7.426 1 98.12 22 PHE B N 1
ATOM 1486 C CA . PHE B 1 22 ? -13.773 10.531 -6.352 1 98.12 22 PHE B CA 1
ATOM 1487 C C . PHE B 1 22 ? -14.617 11.328 -5.367 1 98.12 22 PHE B C 1
ATOM 1489 O O . PHE B 1 22 ? -15.453 12.148 -5.777 1 98.12 22 PHE B O 1
ATOM 1496 N N . ARG B 1 23 ? -14.375 11.055 -4.148 1 97.94 23 ARG B N 1
ATOM 1497 C CA . ARG B 1 23 ? -15 11.867 -3.109 1 97.94 23 ARG B CA 1
ATOM 1498 C C . ARG B 1 23 ? -14.148 13.094 -2.789 1 97.94 23 ARG B C 1
ATOM 1500 O O . ARG B 1 23 ? -12.938 12.977 -2.592 1 97.94 23 ARG B O 1
ATOM 1507 N N . THR B 1 24 ? -14.789 14.273 -2.74 1 98 24 THR B N 1
ATOM 1508 C CA . THR B 1 24 ? -14.109 15.477 -2.291 1 98 24 THR B CA 1
ATOM 1509 C C . THR B 1 24 ? -14.148 15.586 -0.77 1 98 24 THR B C 1
ATOM 1511 O O . THR B 1 24 ? -15.219 15.625 -0.17 1 98 24 THR B O 1
ATOM 1514 N N . ILE B 1 25 ? -12.984 15.672 -0.14 1 97.62 25 ILE B N 1
ATOM 1515 C CA . ILE B 1 25 ? -12.898 15.562 1.312 1 97.62 25 ILE B CA 1
ATOM 1516 C C . ILE B 1 25 ? -12.156 16.766 1.879 1 97.62 25 ILE B C 1
ATOM 1518 O O . ILE B 1 25 ? -10.93 16.75 1.982 1 97.62 25 ILE B O 1
ATOM 1522 N N . PRO B 1 26 ? -12.922 17.828 2.232 1 98.06 26 PRO B N 1
ATOM 1523 C CA . PRO B 1 26 ? -12.273 18.844 3.07 1 98.06 26 PRO B CA 1
ATOM 1524 C C . PRO B 1 26 ? -11.883 18.297 4.445 1 98.06 26 PRO B C 1
ATOM 1526 O O . PRO B 1 26 ? -12.633 17.531 5.047 1 98.06 26 PRO B O 1
ATOM 1529 N N . HIS B 1 27 ? -10.719 18.656 4.863 1 97.81 27 HIS B N 1
ATOM 1530 C CA . HIS B 1 27 ? -10.297 18.219 6.188 1 97.81 27 HIS B CA 1
ATOM 1531 C C . HIS B 1 27 ? -11.141 18.859 7.281 1 97.81 27 HIS B C 1
ATOM 1533 O O . HIS B 1 27 ? -11.367 20.078 7.262 1 97.81 27 HIS B O 1
ATOM 1539 N N . PRO B 1 28 ? -11.508 18.156 8.258 1 96.31 28 PRO B N 1
ATOM 1540 C CA . PRO B 1 28 ? -12.398 18.703 9.289 1 96.31 28 PRO B CA 1
ATOM 1541 C C . PRO B 1 28 ? -11.727 19.781 10.133 1 96.31 28 PRO B C 1
ATOM 1543 O O . PRO B 1 28 ? -12.406 20.672 10.641 1 96.31 28 PRO B O 1
ATOM 1546 N N . LEU B 1 29 ? -10.43 19.812 10.242 1 97.06 29 LEU B N 1
ATOM 1547 C CA . LEU B 1 29 ? -9.734 20.766 11.094 1 97.06 29 LEU B CA 1
ATOM 1548 C C . LEU B 1 29 ? -9.305 21.984 10.289 1 97.06 29 LEU B C 1
ATOM 1550 O O . LEU B 1 29 ? -8.906 23 10.867 1 97.06 29 LEU B O 1
ATOM 1554 N N . ASN B 1 30 ? -9.289 21.953 9.016 1 97.5 30 ASN B N 1
ATOM 1555 C CA . ASN B 1 30 ? -8.977 23.047 8.094 1 97.5 30 ASN B CA 1
ATOM 1556 C C . ASN B 1 30 ? -9.594 22.812 6.719 1 97.5 30 ASN B C 1
ATOM 1558 O O . ASN B 1 30 ? -8.992 22.156 5.871 1 97.5 30 ASN B O 1
ATOM 1562 N N . PRO B 1 31 ? -10.766 23.344 6.445 1 97.25 31 PRO B N 1
ATOM 1563 C CA . PRO B 1 31 ? -11.508 23.031 5.219 1 97.25 31 PRO B CA 1
ATOM 1564 C C . PRO B 1 31 ? -10.789 23.516 3.959 1 97.25 31 PRO B C 1
ATOM 1566 O O . PRO B 1 31 ? -11.188 23.156 2.848 1 97.25 31 PRO B O 1
ATOM 1569 N N . GLU B 1 32 ? -9.711 24.281 4.09 1 97.44 32 GLU B N 1
ATOM 1570 C CA . GLU B 1 32 ? -8.914 24.688 2.934 1 97.44 32 GLU B CA 1
ATOM 1571 C C . GLU B 1 32 ? -8.023 23.547 2.453 1 97.44 32 GLU B C 1
ATOM 1573 O O . GLU B 1 32 ? -7.477 23.609 1.349 1 97.44 32 GLU B O 1
ATOM 1578 N N . CYS B 1 33 ? -7.785 22.641 3.338 1 98.31 33 CYS B N 1
ATOM 1579 C CA . CYS B 1 33 ? -7.109 21.406 2.938 1 98.31 33 CYS B CA 1
ATOM 1580 C C . CYS B 1 33 ? -8.094 20.406 2.338 1 98.31 33 CYS B C 1
ATOM 1582 O O . CYS B 1 33 ? -8.969 19.891 3.037 1 98.31 33 CYS B O 1
ATOM 1584 N N . ILE B 1 34 ? -7.914 20.172 1.042 1 98.5 34 ILE B N 1
ATOM 1585 C CA . ILE B 1 34 ? -8.906 19.359 0.345 1 98.5 34 ILE B CA 1
ATOM 1586 C C . ILE B 1 34 ? -8.203 18.297 -0.499 1 98.5 34 ILE B C 1
ATOM 1588 O O . ILE B 1 34 ? -7.246 18.594 -1.216 1 98.5 34 ILE B O 1
ATOM 1592 N N . ARG B 1 35 ? -8.648 17.141 -0.39 1 98.12 35 ARG B N 1
ATOM 1593 C CA . ARG B 1 35 ? -8.227 16.094 -1.31 1 98.12 35 ARG B CA 1
ATOM 1594 C C . ARG B 1 35 ? -9.43 15.383 -1.924 1 98.12 35 ARG B C 1
ATOM 1596 O O . ARG B 1 35 ? -10.484 15.281 -1.297 1 98.12 35 ARG B O 1
ATOM 1603 N N . GLN B 1 36 ? -9.344 14.984 -3.119 1 98.44 36 GLN B N 1
ATOM 1604 C CA . GLN B 1 36 ? -10.258 14.023 -3.73 1 98.44 36 GLN B CA 1
ATOM 1605 C C . GLN B 1 36 ? -9.703 12.602 -3.654 1 98.44 36 GLN B C 1
ATOM 1607 O O . GLN B 1 36 ? -8.523 12.383 -3.936 1 98.44 36 GLN B O 1
ATOM 1612 N N . SER B 1 37 ? -10.57 11.719 -3.219 1 98.62 37 SER B N 1
ATOM 1613 C CA . SER B 1 37 ? -10.039 10.391 -2.934 1 98.62 37 SER B CA 1
ATOM 1614 C C . SER B 1 37 ? -10.977 9.297 -3.43 1 98.62 37 SER B C 1
ATOM 1616 O O . SER B 1 37 ? -12.203 9.438 -3.336 1 98.62 37 SER B O 1
ATOM 1618 N N . PHE B 1 38 ? -10.484 8.25 -4.016 1 98.75 38 PHE B N 1
ATOM 1619 C CA . PHE B 1 38 ? -11.164 6.996 -4.301 1 98.75 38 PHE B CA 1
ATOM 1620 C C . PHE B 1 38 ? -10.477 5.836 -3.594 1 98.75 38 PHE B C 1
ATOM 1622 O O . PHE B 1 38 ? -9.281 5.609 -3.787 1 98.75 38 PHE B O 1
ATOM 1629 N N . SER B 1 39 ? -11.234 5.102 -2.76 1 98.25 39 SER B N 1
ATOM 1630 C CA . SER B 1 39 ? -10.656 3.99 -2.014 1 98.25 39 SER B CA 1
ATOM 1631 C C . SER B 1 39 ? -10.562 2.736 -2.877 1 98.25 39 SER B C 1
ATOM 1633 O O . SER B 1 39 ? -11.523 1.979 -2.994 1 98.25 39 SER B O 1
ATOM 1635 N N . LEU B 1 40 ? -9.398 2.49 -3.42 1 98.44 40 LEU B N 1
ATOM 1636 C CA . LEU B 1 40 ? -9.156 1.273 -4.188 1 98.44 40 LEU B CA 1
ATOM 1637 C C . LEU B 1 40 ? -9.336 0.035 -3.316 1 98.44 40 LEU B C 1
ATOM 1639 O O . LEU B 1 40 ? -9.969 -0.936 -3.732 1 98.44 40 LEU B O 1
ATOM 1643 N N . GLY B 1 41 ? -8.766 0.12 -2.066 1 97.62 41 GLY B N 1
ATOM 1644 C CA . GLY B 1 41 ? -8.82 -1.012 -1.153 1 97.62 41 GLY B CA 1
ATOM 1645 C C . GLY B 1 41 ? -10.242 -1.433 -0.815 1 97.62 41 GLY B C 1
ATOM 1646 O O . GLY B 1 41 ? -10.578 -2.613 -0.902 1 97.62 41 GLY B O 1
ATOM 1647 N N . ASP B 1 42 ? -11.086 -0.457 -0.435 1 96.62 42 ASP B N 1
ATOM 1648 C CA . ASP B 1 42 ? -12.477 -0.774 -0.095 1 96.62 42 ASP B CA 1
ATOM 1649 C C . ASP B 1 42 ? -13.227 -1.308 -1.31 1 96.62 42 ASP B C 1
ATOM 1651 O O . ASP B 1 42 ? -13.984 -2.275 -1.202 1 96.62 42 ASP B O 1
ATOM 1655 N N . ALA B 1 43 ? -13.016 -0.704 -2.434 1 96.94 43 ALA B N 1
ATOM 1656 C CA . ALA B 1 43 ? -13.727 -1.089 -3.65 1 96.94 43 ALA B CA 1
ATOM 1657 C C . ALA B 1 43 ? -13.406 -2.527 -4.039 1 96.94 43 ALA B C 1
ATOM 1659 O O . ALA B 1 43 ? -14.211 -3.193 -4.699 1 96.94 43 ALA B O 1
ATOM 1660 N N . CYS B 1 44 ? -12.211 -3.039 -3.629 1 96.5 44 CYS B N 1
ATOM 1661 C CA . CYS B 1 44 ? -11.789 -4.375 -4.031 1 96.5 44 CYS B CA 1
ATOM 1662 C C . CYS B 1 44 ? -11.82 -5.336 -2.852 1 96.5 44 CYS B C 1
ATOM 1664 O O . CYS B 1 44 ? -11.43 -6.5 -2.98 1 96.5 44 CYS B O 1
ATOM 1666 N N . GLY B 1 45 ? -12.188 -4.859 -1.675 1 95.81 45 GLY B N 1
ATOM 1667 C CA . GLY B 1 45 ? -12.484 -5.746 -0.562 1 95.81 45 GLY B CA 1
ATOM 1668 C C . GLY B 1 45 ? -11.289 -6 0.335 1 95.81 45 GLY B C 1
ATOM 1669 O O . GLY B 1 45 ? -11.258 -6.98 1.082 1 95.81 45 GLY B O 1
ATOM 1670 N N . LEU B 1 46 ? -10.258 -5.176 0.262 1 96.56 46 LEU B N 1
ATOM 1671 C CA . LEU B 1 46 ? -9.148 -5.324 1.192 1 96.56 46 LEU B CA 1
ATOM 1672 C C . LEU B 1 46 ? -9.586 -5.035 2.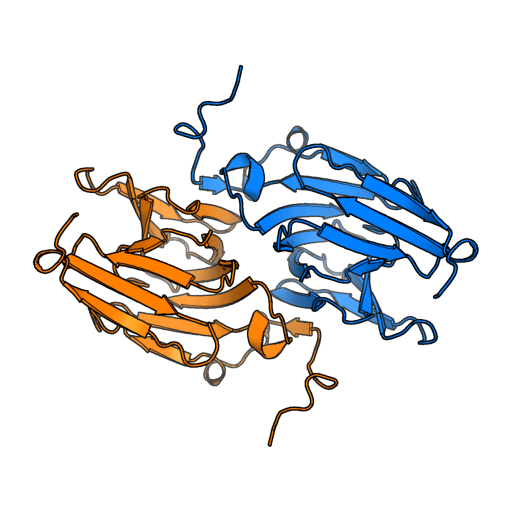623 1 96.56 46 LEU B C 1
ATOM 1674 O O . LEU B 1 46 ? -10.422 -4.152 2.852 1 96.56 46 LEU B O 1
ATOM 1678 N N . THR B 1 47 ? -8.938 -5.758 3.594 1 94.06 47 THR B N 1
ATOM 1679 C CA . THR B 1 47 ? -9.422 -5.633 4.965 1 94.06 47 THR B CA 1
ATOM 1680 C C . THR B 1 47 ? -8.289 -5.223 5.906 1 94.06 47 THR B C 1
ATOM 1682 O O . THR B 1 47 ? -8.539 -4.734 7.008 1 94.06 47 THR B O 1
ATOM 1685 N N . LYS B 1 48 ? -7.031 -5.398 5.527 1 95.25 48 LYS B N 1
ATOM 1686 C CA . LYS B 1 48 ? -5.918 -5.203 6.449 1 95.25 48 LYS B CA 1
ATOM 1687 C C . LYS B 1 48 ? -5.203 -3.881 6.176 1 95.25 48 LYS B C 1
ATOM 1689 O O . LYS B 1 48 ? -4.449 -3.391 7.016 1 95.25 48 LYS B O 1
ATOM 1694 N N . LEU B 1 49 ? -5.336 -3.332 5.07 1 95.31 49 LEU B N 1
ATOM 1695 C CA . LEU B 1 49 ? -4.684 -2.068 4.742 1 95.31 49 LEU B CA 1
ATOM 1696 C C . LEU B 1 49 ? -5.582 -1.209 3.859 1 95.31 49 LEU B C 1
ATOM 1698 O O . LEU B 1 49 ? -6.504 -1.721 3.217 1 95.31 49 LEU B O 1
ATOM 1702 N N . GLY B 1 50 ? -5.406 0.029 3.969 1 96.38 50 GLY B N 1
ATOM 1703 C CA . GLY B 1 50 ? -6.051 0.971 3.068 1 96.38 50 GLY B CA 1
ATOM 1704 C C . GLY B 1 50 ? -5.16 1.404 1.919 1 96.38 50 GLY B C 1
ATOM 1705 O O . GLY B 1 50 ? -3.947 1.545 2.084 1 96.38 50 GLY B O 1
ATOM 1706 N N . VAL B 1 51 ? -5.719 1.616 0.781 1 98.38 51 VAL B N 1
ATOM 1707 C CA . VAL B 1 51 ? -5.031 2.186 -0.374 1 98.38 51 VAL B CA 1
ATOM 1708 C C . VAL B 1 51 ? -5.992 3.072 -1.161 1 98.38 51 VAL B C 1
ATOM 1710 O O . VAL B 1 51 ? -7.121 2.668 -1.456 1 98.38 51 VAL B O 1
ATOM 1713 N N . HIS B 1 52 ? -5.566 4.203 -1.451 1 98.62 52 HIS B N 1
ATOM 1714 C CA . HIS B 1 52 ? -6.363 5.203 -2.152 1 98.62 52 HIS B CA 1
ATOM 1715 C C . HIS B 1 52 ? -5.582 5.812 -3.314 1 98.62 52 HIS B C 1
ATOM 1717 O O . HIS B 1 52 ? -4.359 5.941 -3.246 1 98.62 52 HIS B O 1
ATOM 1723 N N . VAL B 1 53 ? -6.32 6.098 -4.367 1 98.88 53 VAL B N 1
ATOM 1724 C CA . VAL B 1 53 ? -5.812 7.082 -5.316 1 98.88 53 VAL B CA 1
ATOM 1725 C C . VAL B 1 53 ? -6.406 8.453 -5 1 98.88 53 VAL B C 1
ATOM 1727 O O . VAL B 1 53 ? -7.613 8.586 -4.801 1 98.88 53 VAL B O 1
ATOM 1730 N N . CYS B 1 54 ? -5.52 9.438 -4.906 1 98.62 54 CYS B N 1
ATOM 1731 C CA . CYS B 1 54 ? -5.922 10.773 -4.48 1 98.62 54 CYS B CA 1
ATOM 1732 C C . CYS B 1 54 ? -5.531 11.812 -5.52 1 98.62 54 CYS B C 1
ATOM 1734 O O . CYS B 1 54 ? -4.551 11.641 -6.246 1 98.62 54 CYS B O 1
ATOM 1736 N N . ARG B 1 55 ? -6.277 12.805 -5.531 1 98.12 55 ARG B N 1
ATOM 1737 C CA . ARG B 1 55 ? -6.035 13.984 -6.348 1 98.12 55 ARG B CA 1
ATOM 1738 C C . ARG B 1 55 ? -6.109 15.258 -5.504 1 98.12 55 ARG B C 1
ATOM 1740 O O . ARG B 1 55 ? -6.973 15.383 -4.633 1 98.12 55 ARG B O 1
ATOM 1747 N N . VAL B 1 56 ? -5.188 16.109 -5.754 1 98.06 56 VAL B N 1
ATOM 1748 C CA . VAL B 1 56 ? -5.16 17.422 -5.098 1 98.06 56 VAL B CA 1
ATOM 1749 C C . VAL B 1 56 ? -5.117 18.531 -6.145 1 98.06 56 VAL B C 1
ATOM 1751 O O . VAL B 1 56 ? -4.223 18.547 -6.996 1 98.06 56 VAL B O 1
ATOM 1754 N N . ALA B 1 57 ? -6.078 19.469 -6.094 1 97.38 57 ALA B N 1
ATOM 1755 C CA . ALA B 1 57 ? -6.18 20.562 -7.07 1 97.38 57 ALA B CA 1
ATOM 1756 C C . ALA B 1 57 ? -4.961 21.469 -7.004 1 97.38 57 ALA B C 1
ATOM 1758 O O . ALA B 1 57 ? -4.27 21.531 -5.984 1 97.38 57 ALA B O 1
ATOM 1759 N N . PRO B 1 58 ? -4.668 22.203 -8.109 1 97.12 58 PRO B N 1
ATOM 1760 C CA . PRO B 1 58 ? -3.539 23.141 -8.109 1 97.12 58 PRO B CA 1
ATOM 1761 C C . PRO B 1 58 ? -3.574 24.094 -6.922 1 97.12 58 PRO B C 1
ATOM 1763 O O . PRO B 1 58 ? -4.648 24.578 -6.539 1 97.12 58 PRO B O 1
ATOM 1766 N N . HIS B 1 59 ? -2.4 24.266 -6.262 1 96.12 59 HIS B N 1
ATOM 1767 C CA . HIS B 1 59 ? -2.15 25.234 -5.195 1 96.12 59 HIS B CA 1
ATOM 1768 C C . HIS B 1 59 ? -2.938 24.875 -3.938 1 96.12 59 HIS B C 1
ATOM 1770 O O . HIS B 1 59 ? -3.203 25.75 -3.104 1 96.12 59 HIS B O 1
ATOM 1776 N N . THR B 1 60 ? -3.328 23.641 -3.828 1 97.56 60 THR B N 1
ATOM 1777 C CA . THR B 1 60 ? -4.09 23.172 -2.682 1 97.56 60 THR B CA 1
ATOM 1778 C C . THR B 1 60 ? -3.256 22.203 -1.837 1 97.56 60 THR B C 1
ATOM 1780 O O . THR B 1 60 ? -2.404 21.484 -2.363 1 97.56 60 THR B O 1
ATOM 1783 N N . GLN B 1 61 ? -3.449 22.234 -0.57 1 98 61 GLN B N 1
ATOM 1784 C CA . GLN B 1 61 ? -2.84 21.281 0.352 1 98 61 GLN B CA 1
ATOM 1785 C C . GLN B 1 61 ? -3.779 20.109 0.635 1 98 61 GLN B C 1
ATOM 1787 O O . GLN B 1 61 ? -4.984 20.312 0.806 1 98 61 GLN B O 1
ATOM 1792 N N . SER B 1 62 ? -3.229 18.922 0.757 1 98.12 62 SER B N 1
ATOM 1793 C CA . SER B 1 62 ? -4.012 17.688 0.822 1 98.12 62 SER B CA 1
ATOM 1794 C C . SER B 1 62 ? -4.633 17.5 2.203 1 98.12 62 SER B C 1
ATOM 1796 O O . SER B 1 62 ? -5.699 16.906 2.332 1 98.12 62 SER B O 1
ATOM 1798 N N . SER B 1 63 ? -3.904 17.859 3.275 1 97.94 63 SER B N 1
ATOM 1799 C CA . SER B 1 63 ? -4.277 17.578 4.66 1 97.94 63 SER B CA 1
ATOM 1800 C C . SER B 1 63 ? -3.59 18.547 5.621 1 97.94 63 SER B C 1
ATOM 1802 O O . SER B 1 63 ? -2.678 19.266 5.23 1 97.94 63 SER B O 1
ATOM 1804 N N . VAL B 1 64 ? -4.086 18.562 6.805 1 96.81 64 VAL B N 1
ATOM 1805 C CA . VAL B 1 64 ? -3.357 19.188 7.895 1 96.81 64 VAL B CA 1
ATOM 1806 C C . VAL B 1 64 ? -2.137 18.359 8.266 1 96.81 64 VAL B C 1
ATOM 1808 O O . VAL B 1 64 ? -2.197 17.125 8.25 1 96.81 64 VAL B O 1
ATOM 1811 N N . LEU B 1 65 ? -1.036 19.047 8.539 1 96.19 65 LEU B N 1
ATOM 1812 C CA . LEU B 1 65 ? 0.162 18.328 8.969 1 96.19 65 LEU B CA 1
ATOM 1813 C C . LEU B 1 65 ? -0.16 17.359 10.102 1 96.19 65 LEU B C 1
ATOM 1815 O O . LEU B 1 65 ? -0.772 17.75 11.102 1 96.19 65 LEU B O 1
ATOM 1819 N N . HIS B 1 66 ? 0.302 16.062 9.914 1 97.44 66 HIS B N 1
ATOM 1820 C CA . HIS B 1 66 ? -0.072 15.07 10.914 1 97.44 66 HIS B CA 1
ATOM 1821 C C . HIS B 1 66 ? 0.91 13.906 10.922 1 97.44 66 HIS B C 1
ATOM 1823 O O . HIS B 1 66 ? 1.73 13.773 10.008 1 97.44 66 HIS B O 1
ATOM 1829 N N . TRP B 1 67 ? 0.868 13.125 11.961 1 96.75 67 TRP B N 1
ATOM 1830 C CA . TRP B 1 67 ? 1.565 11.844 12.031 1 96.75 67 TRP B CA 1
ATOM 1831 C C . TRP B 1 67 ? 0.743 10.82 12.797 1 96.75 67 TRP B C 1
ATOM 1833 O O . TRP B 1 67 ? -0.175 11.18 13.539 1 96.75 67 TRP B O 1
ATOM 1843 N N . HIS B 1 68 ? 1.008 9.57 12.555 1 97.69 68 HIS B N 1
ATOM 1844 C CA . HIS B 1 68 ? 0.26 8.461 13.148 1 97.69 68 HIS B CA 1
ATOM 1845 C C . HIS B 1 68 ? 1.081 7.758 14.227 1 97.69 68 HIS B C 1
ATOM 1847 O O . HIS B 1 68 ? 2.277 7.52 14.039 1 97.69 68 HIS B O 1
ATOM 1853 N N . SER B 1 69 ? 0.439 7.32 15.281 1 97.12 69 SER B N 1
ATOM 1854 C CA . SER B 1 69 ? 1.125 6.66 16.391 1 97.12 69 SER B CA 1
ATOM 1855 C C . SER B 1 69 ? 1.363 5.184 16.094 1 97.12 69 SER B C 1
ATOM 1857 O O . SER B 1 69 ? 2.43 4.648 16.391 1 97.12 69 SER B O 1
ATOM 1859 N N . ASN B 1 70 ? 0.344 4.539 15.484 1 97 70 ASN B N 1
ATOM 1860 C CA . ASN B 1 70 ? 0.394 3.084 15.391 1 97 70 ASN B CA 1
ATOM 1861 C C . ASN B 1 70 ? 0.413 2.619 13.938 1 97 70 ASN B C 1
ATOM 1863 O O . ASN B 1 70 ? 0.701 1.454 13.656 1 97 70 ASN B O 1
ATOM 1867 N N . GLU B 1 71 ? 0.077 3.436 13.047 1 96.88 71 GLU B N 1
ATOM 1868 C CA . GLU B 1 71 ? -0.06 3.012 11.656 1 96.88 71 GLU B CA 1
ATOM 1869 C C . GLU B 1 71 ? 1.086 3.547 10.805 1 96.88 71 GLU B C 1
ATOM 1871 O O . GLU B 1 71 ? 1.519 4.688 10.977 1 96.88 71 GLU B O 1
ATOM 1876 N N . ASP B 1 72 ? 1.633 2.684 9.969 1 97.38 72 ASP B N 1
ATOM 1877 C CA . ASP B 1 72 ? 2.471 3.123 8.852 1 97.38 72 ASP B CA 1
ATOM 1878 C C . ASP B 1 72 ? 1.641 3.82 7.781 1 97.38 72 ASP B C 1
ATOM 1880 O O . ASP B 1 72 ? 0.489 3.451 7.543 1 97.38 72 ASP B O 1
ATOM 1884 N N . GLU B 1 73 ? 2.229 4.809 7.176 1 97.81 73 GLU B N 1
ATOM 1885 C CA . GLU B 1 73 ? 1.646 5.445 6 1 97.81 73 GLU B CA 1
ATOM 1886 C C . GLU B 1 73 ? 2.709 5.734 4.945 1 97.81 73 GLU B C 1
ATOM 1888 O O . GLU B 1 73 ? 3.85 6.062 5.277 1 97.81 73 GLU B O 1
ATOM 1893 N N . TRP B 1 74 ? 2.334 5.594 3.705 1 98.19 74 TRP B N 1
ATOM 1894 C CA . TRP B 1 74 ? 3.252 5.973 2.637 1 98.19 74 TRP B CA 1
ATOM 1895 C C . TRP B 1 74 ? 2.494 6.559 1.45 1 98.19 74 TRP B C 1
ATOM 1897 O O . TRP B 1 74 ? 1.282 6.367 1.325 1 98.19 74 TRP B O 1
ATOM 1907 N N . ILE B 1 75 ? 3.211 7.324 0.651 1 98.06 75 ILE B N 1
ATOM 1908 C CA . ILE B 1 75 ? 2.725 8.031 -0.53 1 98.06 75 ILE B CA 1
ATOM 1909 C C . ILE B 1 75 ? 3.602 7.688 -1.732 1 98.06 75 ILE B C 1
ATOM 1911 O O . ILE B 1 75 ? 4.828 7.613 -1.615 1 98.06 75 ILE B O 1
ATOM 1915 N N . TYR B 1 76 ? 3.002 7.434 -2.844 1 98.69 76 TYR B N 1
ATOM 1916 C CA . TYR B 1 76 ? 3.705 7.281 -4.113 1 98.69 76 TYR B CA 1
ATOM 1917 C C . TYR B 1 76 ? 3.174 8.266 -5.148 1 98.69 76 TYR B C 1
ATOM 1919 O O . TYR B 1 76 ? 1.998 8.219 -5.52 1 98.69 76 TYR B O 1
ATOM 1927 N N . ILE B 1 77 ? 4.043 9.102 -5.703 1 98.12 77 ILE B N 1
ATOM 1928 C CA . ILE B 1 77 ? 3.627 10.164 -6.609 1 98.12 77 ILE B CA 1
ATOM 1929 C C . ILE B 1 77 ? 3.455 9.602 -8.023 1 98.12 77 ILE B C 1
ATOM 1931 O O . ILE B 1 77 ? 4.414 9.125 -8.625 1 98.12 77 ILE B O 1
ATOM 1935 N N . LEU B 1 78 ? 2.24 9.688 -8.523 1 97.88 78 LEU B N 1
ATOM 1936 C CA . LEU B 1 78 ? 1.943 9.234 -9.875 1 97.88 78 LEU B CA 1
ATOM 1937 C C . LEU B 1 78 ? 2.107 10.375 -10.875 1 97.88 78 LEU B C 1
ATOM 1939 O O . LEU B 1 78 ? 2.609 10.164 -11.984 1 97.88 78 LEU B O 1
ATOM 1943 N N . GLU B 1 79 ? 1.568 11.531 -10.477 1 96.88 79 GLU B N 1
ATOM 1944 C CA . GLU B 1 79 ? 1.697 12.75 -11.273 1 96.88 79 GLU B CA 1
ATOM 1945 C C . GLU B 1 79 ? 1.858 13.977 -10.375 1 96.88 79 GLU B C 1
ATOM 1947 O O . GLU B 1 79 ? 1.11 14.156 -9.414 1 96.88 79 GLU B O 1
ATOM 1952 N N . ALA B 1 80 ? 2.842 14.828 -10.656 1 95.88 80 ALA B N 1
ATOM 1953 C CA . ALA B 1 80 ? 3.074 16.031 -9.844 1 95.88 80 ALA B CA 1
ATOM 1954 C C . ALA B 1 80 ? 3.148 17.281 -10.719 1 95.88 80 ALA B C 1
ATOM 1956 O O . ALA B 1 80 ? 3.299 18.391 -10.211 1 95.88 80 ALA B O 1
ATOM 1957 N N . GLY B 1 81 ? 3.094 17.156 -11.961 1 87.12 81 GLY B N 1
ATOM 1958 C CA . GLY B 1 81 ? 3.193 18.281 -12.867 1 87.12 81 GLY B CA 1
ATOM 1959 C C . GLY B 1 81 ? 4.605 18.828 -13 1 87.12 81 GLY B C 1
ATOM 1960 O O . GLY B 1 81 ? 5.484 18.469 -12.211 1 87.12 81 GLY B O 1
ATOM 1961 N N . GLY B 1 82 ? 4.84 19.734 -13.953 1 76.88 82 GLY B N 1
ATOM 1962 C CA . GLY B 1 82 ? 6.148 20.281 -14.266 1 76.88 82 GLY B CA 1
ATOM 1963 C C . GLY B 1 82 ? 6.684 21.203 -13.188 1 76.88 82 GLY B C 1
ATOM 1964 O O . GLY B 1 82 ? 7.898 21.312 -13 1 76.88 82 GLY B O 1
ATOM 1965 N N . SER B 1 83 ? 5.777 22.031 -12.516 1 74.25 83 SER B N 1
ATOM 1966 C CA . SER B 1 83 ? 6.227 22.953 -11.484 1 74.25 83 SER B CA 1
ATOM 1967 C C . SER B 1 83 ? 6.484 22.234 -10.164 1 74.25 83 SER B C 1
ATOM 1969 O O . SER B 1 83 ? 7.051 22.812 -9.234 1 74.25 83 SER B O 1
ATOM 1971 N N . GLY B 1 84 ? 6.062 21.016 -10.211 1 79.69 84 GLY B N 1
ATOM 1972 C CA . GLY B 1 84 ? 6.34 20.094 -9.125 1 79.69 84 GLY B CA 1
ATOM 1973 C C . GLY B 1 84 ? 5.402 20.266 -7.941 1 79.69 84 GLY B C 1
ATOM 1974 O O . GLY B 1 84 ? 4.762 21.312 -7.797 1 79.69 84 GLY B O 1
ATOM 1975 N N . ALA B 1 85 ? 5.004 19.328 -7.215 1 92.56 85 ALA B N 1
ATOM 1976 C CA . ALA B 1 85 ? 4.336 19.25 -5.918 1 92.56 85 ALA B CA 1
ATOM 1977 C C . ALA B 1 85 ? 5.348 19.125 -4.785 1 92.56 85 ALA B C 1
ATOM 1979 O O . ALA B 1 85 ? 6.547 18.969 -5.031 1 92.56 85 ALA B O 1
ATOM 1980 N N . THR B 1 86 ? 4.934 19.469 -3.584 1 95.56 86 THR B N 1
ATOM 1981 C CA . THR B 1 86 ? 5.84 19.344 -2.447 1 95.56 86 THR B CA 1
ATOM 1982 C C . THR B 1 86 ? 5.211 18.5 -1.345 1 95.56 86 THR B C 1
ATOM 1984 O O . THR B 1 86 ? 3.988 18.375 -1.272 1 95.56 86 THR B O 1
ATOM 1987 N N . VAL B 1 87 ? 6.07 17.906 -0.619 1 94.31 87 VAL B N 1
ATOM 1988 C CA . VAL B 1 87 ? 5.695 17.312 0.661 1 94.31 87 VAL B CA 1
ATOM 1989 C C . VAL B 1 87 ? 6.23 18.172 1.804 1 94.31 87 VAL B C 1
ATOM 1991 O O . VAL B 1 87 ? 7.43 18.453 1.869 1 94.31 87 VAL B O 1
ATOM 1994 N N . ILE B 1 88 ? 5.332 18.594 2.572 1 93.81 88 ILE B N 1
ATOM 1995 C CA . ILE B 1 88 ? 5.691 19.344 3.775 1 93.81 88 ILE B CA 1
ATOM 1996 C C . ILE B 1 88 ? 5.996 18.375 4.91 1 93.81 88 ILE B C 1
ATOM 1998 O O . ILE B 1 88 ? 5.207 17.469 5.188 1 93.81 88 ILE B O 1
ATOM 2002 N N . ILE B 1 89 ? 7.145 18.578 5.539 1 92.94 89 ILE B N 1
ATOM 2003 C CA . ILE B 1 89 ? 7.594 17.625 6.547 1 92.94 89 ILE B CA 1
ATOM 2004 C C . ILE B 1 89 ? 8.07 18.375 7.789 1 92.94 89 ILE B C 1
ATOM 2006 O O . ILE B 1 89 ? 8.789 19.375 7.68 1 92.94 89 ILE B O 1
ATOM 2010 N N . GLN B 1 90 ? 7.672 17.922 8.859 1 91.94 90 GLN B N 1
ATOM 2011 C CA . GLN B 1 90 ? 8.18 18.344 10.156 1 91.94 90 GLN B CA 1
ATOM 2012 C C . GLN B 1 90 ? 8.586 17.141 11.008 1 91.94 90 GLN B C 1
ATOM 2014 O O . GLN B 1 90 ? 7.73 16.422 11.516 1 91.94 90 GLN B O 1
ATOM 2019 N N . ALA B 1 91 ? 9.891 16.953 11.094 1 88.5 91 ALA B N 1
ATOM 2020 C CA . ALA B 1 91 ? 10.414 15.797 11.812 1 88.5 91 ALA B CA 1
ATOM 2021 C C . ALA B 1 91 ? 10.625 16.125 13.289 1 88.5 91 ALA B C 1
ATOM 2023 O O . ALA B 1 91 ? 11.75 16.406 13.719 1 88.5 91 ALA B O 1
ATOM 2024 N N . GLY B 1 92 ? 9.641 16.047 14.016 1 84.06 92 GLY B N 1
ATOM 2025 C CA . GLY B 1 92 ? 9.625 16.438 15.422 1 84.06 92 GLY B CA 1
ATOM 2026 C C . GLY B 1 92 ? 8.766 17.656 15.703 1 84.06 92 GLY B C 1
ATOM 2027 O O . GLY B 1 92 ? 8.594 18.516 14.828 1 84.06 92 GLY B O 1
ATOM 2028 N N . ASP B 1 93 ? 8.25 17.844 16.875 1 73.88 93 ASP B N 1
ATOM 2029 C CA . ASP B 1 93 ? 7.289 18.891 17.219 1 73.88 93 ASP B CA 1
ATOM 2030 C C . ASP B 1 93 ? 7.93 20.266 17.172 1 73.88 93 ASP B C 1
ATOM 2032 O O . ASP B 1 93 ? 7.266 21.25 16.859 1 73.88 93 ASP B O 1
ATOM 2036 N N . ASP B 1 94 ? 9.156 20.297 17.312 1 78.81 94 ASP B N 1
ATOM 2037 C CA . ASP B 1 94 ? 9.812 21.594 17.359 1 78.81 94 ASP B CA 1
ATOM 2038 C C . ASP B 1 94 ? 10.742 21.797 16.172 1 78.81 94 ASP B C 1
ATOM 2040 O O . ASP B 1 94 ? 11.539 22.734 16.141 1 78.81 94 ASP B O 1
ATOM 2044 N N . ALA B 1 95 ? 10.531 20.891 15.273 1 85.69 95 ALA B N 1
ATOM 2045 C CA . ALA B 1 95 ? 11.422 21 14.125 1 85.69 95 ALA B CA 1
ATOM 2046 C C . ALA B 1 95 ? 10.883 22 13.109 1 85.69 95 ALA B C 1
ATOM 2048 O O . ALA B 1 95 ? 9.68 22.266 13.055 1 85.69 95 ALA B O 1
ATOM 2049 N N . ALA B 1 96 ? 11.805 22.594 12.391 1 90.69 96 ALA B N 1
ATOM 2050 C CA . ALA B 1 96 ? 11.398 23.484 11.297 1 90.69 96 ALA B CA 1
ATOM 2051 C C . ALA B 1 96 ? 10.672 22.703 10.203 1 90.69 96 ALA B C 1
ATOM 2053 O O . ALA B 1 96 ? 10.961 21.531 9.969 1 90.69 96 ALA B O 1
ATOM 2054 N N . LEU B 1 97 ? 9.773 23.422 9.594 1 91.81 97 LEU B N 1
ATOM 2055 C CA . LEU B 1 97 ? 9.094 22.859 8.438 1 91.81 97 LEU B CA 1
ATOM 2056 C C . LEU B 1 97 ? 10.031 22.781 7.238 1 91.81 97 LEU B C 1
ATOM 2058 O O . LEU B 1 97 ? 10.797 23.719 6.992 1 91.81 97 LEU B O 1
ATOM 2062 N N . LYS B 1 98 ? 9.984 21.641 6.641 1 91.94 98 LYS B N 1
ATOM 2063 C CA . LYS B 1 98 ? 10.727 21.438 5.395 1 91.94 98 LYS B CA 1
ATOM 2064 C C . LYS B 1 98 ? 9.789 21.109 4.242 1 91.94 98 LYS B C 1
ATOM 2066 O O . LYS B 1 98 ? 8.789 20.406 4.43 1 91.94 98 LYS B O 1
ATOM 2071 N N . GLU B 1 99 ? 10.117 21.656 3.125 1 92.5 99 GLU B N 1
ATOM 2072 C CA . GLU B 1 99 ? 9.391 21.297 1.908 1 92.5 99 GLU B CA 1
ATOM 2073 C C . GLU B 1 99 ? 10.273 20.516 0.939 1 92.5 99 GLU B C 1
ATOM 2075 O O . GLU B 1 99 ? 11.305 21.031 0.492 1 92.5 99 GLU B O 1
ATOM 2080 N N . GLU B 1 100 ? 9.875 19.375 0.68 1 91.94 100 GLU B N 1
ATOM 2081 C CA . GLU B 1 100 ? 10.578 18.531 -0.288 1 91.94 100 GLU B CA 1
ATOM 2082 C C . GLU B 1 100 ? 9.805 18.438 -1.6 1 91.94 100 GLU B C 1
ATOM 2084 O O . GLU B 1 100 ? 8.602 18.172 -1.597 1 91.94 100 GLU B O 1
ATOM 2089 N N . LYS B 1 101 ? 10.578 18.672 -2.664 1 93.62 101 LYS B N 1
ATOM 2090 C CA . LYS B 1 101 ? 9.922 18.531 -3.963 1 93.62 101 LYS B CA 1
ATOM 2091 C C . LYS B 1 101 ? 9.414 17.109 -4.172 1 93.62 101 LYS B C 1
ATOM 2093 O O . LYS B 1 101 ? 10.086 16.141 -3.797 1 93.62 101 LYS B O 1
ATOM 2098 N N . ALA B 1 102 ? 8.266 16.984 -4.75 1 95.19 102 ALA B N 1
ATOM 2099 C CA . ALA B 1 102 ? 7.668 15.703 -5.102 1 95.19 102 ALA B CA 1
ATOM 2100 C C . ALA B 1 102 ? 7.566 15.539 -6.613 1 95.19 102 ALA B C 1
ATOM 2102 O O . ALA B 1 102 ? 7.016 16.406 -7.305 1 95.19 102 ALA B O 1
ATOM 2103 N N . GLN B 1 103 ? 8.125 14.539 -7.078 1 94.12 103 GLN B N 1
ATOM 2104 C CA . GLN B 1 103 ? 8.078 14.242 -8.508 1 94.12 103 GLN B CA 1
ATOM 2105 C C . GLN B 1 103 ? 7.539 12.836 -8.758 1 94.12 103 GLN B C 1
ATOM 2107 O O . GLN B 1 103 ? 7.547 11.992 -7.863 1 94.12 103 GLN B O 1
ATOM 2112 N N . LYS B 1 104 ? 7.055 12.68 -10.008 1 96.31 104 LYS B N 1
ATOM 2113 C CA . LYS B 1 104 ? 6.566 11.359 -10.406 1 96.31 104 LYS B CA 1
ATOM 2114 C C . LYS B 1 104 ? 7.566 10.266 -10.039 1 96.31 104 LYS B C 1
ATOM 2116 O O . LYS B 1 104 ? 8.766 10.398 -10.312 1 96.31 104 LYS B O 1
ATOM 2121 N N . GLY B 1 105 ? 7.098 9.219 -9.367 1 97 105 GLY B N 1
ATOM 2122 C CA . GLY B 1 105 ? 7.953 8.094 -9.031 1 97 105 GLY B CA 1
ATOM 2123 C C . GLY B 1 105 ? 8.531 8.18 -7.633 1 97 105 GLY B C 1
ATOM 2124 O O . GLY B 1 105 ? 9.156 7.23 -7.152 1 97 105 GLY B O 1
ATOM 2125 N N . ASP B 1 106 ? 8.336 9.344 -6.938 1 97.06 106 ASP B N 1
ATOM 2126 C CA . ASP B 1 106 ? 8.812 9.477 -5.566 1 97.06 106 ASP B CA 1
ATOM 2127 C C . ASP B 1 106 ? 7.957 8.656 -4.605 1 97.06 106 ASP B C 1
ATOM 2129 O O . ASP B 1 106 ? 6.734 8.625 -4.73 1 97.06 106 ASP B O 1
ATOM 2133 N N . PHE B 1 107 ? 8.609 7.973 -3.729 1 98.38 107 PHE B N 1
ATOM 2134 C CA . PHE B 1 107 ? 8.031 7.258 -2.598 1 98.38 107 PHE B CA 1
ATOM 2135 C C . PHE B 1 107 ? 8.375 7.949 -1.285 1 98.38 107 PHE B C 1
ATOM 2137 O O . PHE B 1 107 ? 9.555 8.188 -0.998 1 98.38 107 PHE B O 1
ATOM 2144 N N . PHE B 1 108 ? 7.371 8.359 -0.485 1 97.12 108 PHE B N 1
ATOM 2145 C CA . PHE B 1 108 ? 7.551 8.898 0.859 1 97.12 108 PHE B CA 1
ATOM 2146 C C . PHE B 1 108 ? 6.977 7.945 1.901 1 97.12 108 PHE B C 1
ATOM 2148 O O . PHE B 1 108 ? 5.895 7.387 1.713 1 97.12 108 PHE B O 1
ATOM 2155 N N . ALA B 1 109 ? 7.656 7.75 2.943 1 97.38 109 ALA B N 1
ATOM 2156 C CA . ALA B 1 109 ? 7.188 6.863 4.004 1 97.38 109 ALA B CA 1
ATOM 2157 C C . ALA B 1 109 ? 7.199 7.57 5.355 1 97.38 109 ALA B C 1
ATOM 2159 O O . ALA B 1 109 ? 8.117 8.344 5.652 1 97.38 109 ALA B O 1
ATOM 2160 N N . PHE B 1 110 ? 6.262 7.25 6.133 1 96.81 110 PHE B N 1
ATOM 2161 C CA . PHE B 1 110 ? 6.074 7.777 7.477 1 96.81 110 PHE B CA 1
ATOM 2162 C C . PHE B 1 110 ? 5.762 6.656 8.461 1 96.81 110 PHE B C 1
ATOM 2164 O O . PHE B 1 110 ? 4.598 6.305 8.656 1 96.81 110 PHE B O 1
ATOM 2171 N N . PRO B 1 111 ? 6.82 6.145 9.047 1 96.44 111 PRO B N 1
ATOM 2172 C CA . PRO B 1 111 ? 6.656 4.977 9.922 1 96.44 111 PRO B CA 1
ATOM 2173 C C . PRO B 1 111 ? 5.84 5.289 11.18 1 96.44 111 PRO B C 1
ATOM 2175 O O . PRO B 1 111 ? 5.949 6.387 11.727 1 96.44 111 PRO B O 1
ATOM 2178 N N . ALA B 1 112 ? 5.145 4.293 11.609 1 96.31 112 ALA B N 1
ATOM 2179 C CA . ALA B 1 112 ? 4.371 4.387 12.836 1 96.31 112 ALA B CA 1
ATOM 2180 C C . ALA B 1 112 ? 5.234 4.875 14 1 96.31 112 ALA B C 1
ATOM 2182 O O . ALA B 1 112 ? 6.328 4.355 14.227 1 96.31 112 ALA B O 1
ATOM 2183 N N . GLY B 1 113 ? 4.723 5.934 14.578 1 94.56 113 GLY B N 1
ATOM 2184 C CA . GLY B 1 113 ? 5.336 6.371 15.82 1 94.56 113 GLY B CA 1
ATOM 2185 C C . GLY B 1 113 ? 6.488 7.332 15.609 1 94.56 113 GLY B C 1
ATOM 2186 O O . GLY B 1 113 ? 7.012 7.906 16.562 1 94.56 113 GLY B O 1
ATOM 2187 N N . LYS B 1 114 ? 6.836 7.449 14.266 1 90.56 114 LYS B N 1
ATOM 2188 C CA . LYS B 1 114 ? 7.902 8.406 13.984 1 90.56 114 LYS B CA 1
ATOM 2189 C C . LYS B 1 114 ? 7.348 9.82 13.828 1 90.56 114 LYS B C 1
ATOM 2191 O O . LYS B 1 114 ? 6.492 10.062 12.977 1 90.56 114 LYS B O 1
ATOM 2196 N N . ARG B 1 115 ? 7.168 10.594 14.766 1 92.06 115 ARG B N 1
ATOM 2197 C CA . ARG B 1 115 ? 6.641 11.953 14.836 1 92.06 115 ARG B CA 1
ATOM 2198 C C . ARG B 1 115 ? 7.094 12.781 13.641 1 92.06 115 ARG B C 1
ATOM 2200 O O . ARG B 1 115 ? 7.617 13.883 13.812 1 92.06 115 ARG B O 1
ATOM 2207 N N . ILE B 1 116 ? 6.934 12.219 12.469 1 92.94 116 ILE B N 1
ATOM 2208 C CA . ILE B 1 116 ? 7.188 12.914 11.211 1 92.94 116 ILE B CA 1
ATOM 2209 C C . ILE B 1 116 ? 5.867 13.391 10.609 1 92.94 116 ILE B C 1
ATOM 2211 O O . ILE B 1 116 ? 5.184 12.633 9.914 1 92.94 116 ILE B O 1
ATOM 2215 N N . SER B 1 117 ? 5.578 14.594 10.914 1 95.5 117 SER B N 1
ATOM 2216 C CA . SER B 1 117 ? 4.355 15.172 10.367 1 95.5 117 SER B CA 1
ATOM 2217 C C . SER B 1 117 ? 4.512 15.492 8.883 1 95.5 117 SER B C 1
ATOM 2219 O O . SER B 1 117 ? 5.574 15.945 8.445 1 95.5 117 SER B O 1
ATOM 2221 N N . HIS B 1 118 ? 3.451 15.273 8.156 1 96.94 118 HIS B N 1
ATOM 2222 C CA . HIS B 1 118 ? 3.568 15.438 6.711 1 96.94 118 HIS B CA 1
ATOM 2223 C C . HIS B 1 118 ? 2.246 15.891 6.102 1 96.94 118 HIS B C 1
ATOM 2225 O O . HIS B 1 118 ? 1.182 15.68 6.688 1 96.94 118 HIS B O 1
ATOM 2231 N N . ALA B 1 119 ? 2.279 16.516 5.047 1 97.5 119 ALA B N 1
ATOM 2232 C CA . ALA B 1 119 ? 1.191 16.875 4.137 1 97.5 119 ALA B CA 1
ATOM 2233 C C . ALA B 1 119 ? 1.717 17.125 2.727 1 97.5 119 ALA B C 1
ATOM 2235 O O . ALA B 1 119 ? 2.902 17.406 2.539 1 97.5 119 ALA B O 1
ATOM 2236 N N . LEU B 1 120 ? 0.883 16.984 1.799 1 97.62 120 LEU B N 1
ATOM 2237 C CA . LEU B 1 120 ? 1.25 17.281 0.417 1 97.62 120 LEU B CA 1
ATOM 2238 C C . LEU B 1 120 ? 0.616 18.578 -0.05 1 97.62 120 LEU B C 1
ATOM 2240 O O . LEU B 1 120 ? -0.499 18.922 0.356 1 97.62 120 LEU B O 1
ATOM 2244 N N . ARG B 1 121 ? 1.331 19.234 -0.912 1 97.25 121 ARG B N 1
ATOM 2245 C CA . ARG B 1 121 ? 0.815 20.438 -1.554 1 97.25 121 ARG B CA 1
ATOM 2246 C C . ARG B 1 121 ? 1.055 20.391 -3.059 1 97.25 121 ARG B C 1
ATOM 2248 O O . ARG B 1 121 ? 2.186 20.203 -3.508 1 97.25 121 ARG B O 1
ATOM 2255 N N . ALA B 1 122 ? -0.058 20.641 -3.809 1 97.5 122 ALA B N 1
ATOM 2256 C CA . ALA B 1 122 ? 0.046 20.688 -5.266 1 97.5 122 ALA B CA 1
ATOM 2257 C C . ALA B 1 122 ? 0.66 22 -5.738 1 97.5 122 ALA B C 1
ATOM 2259 O O . ALA B 1 122 ? 0.464 23.047 -5.113 1 97.5 122 ALA B O 1
ATOM 2260 N N . GLY B 1 123 ? 1.458 21.906 -6.762 1 96 123 GLY B N 1
ATOM 2261 C CA . GLY B 1 123 ? 1.928 23.109 -7.438 1 96 123 GLY B CA 1
ATOM 2262 C C . GLY B 1 123 ? 0.899 23.703 -8.375 1 96 123 GLY B C 1
ATOM 2263 O O . GLY B 1 123 ? -0.268 23.859 -8.016 1 96 123 GLY B O 1
ATOM 2264 N N . ASP B 1 124 ? 1.402 24.047 -9.609 1 95.12 124 ASP B N 1
ATOM 2265 C CA . ASP B 1 124 ? 0.549 24.719 -10.578 1 95.12 124 ASP B CA 1
ATOM 2266 C C . ASP B 1 124 ? -0.378 23.734 -11.281 1 95.12 124 ASP B C 1
ATOM 2268 O O . ASP B 1 124 ? -1.328 24.141 -11.961 1 95.12 124 ASP B O 1
ATOM 2272 N N . GLN B 1 125 ? -0.075 22.5 -11.156 1 96.38 125 GLN B N 1
ATOM 2273 C CA . GLN B 1 125 ? -0.893 21.453 -11.75 1 96.38 125 GLN B CA 1
ATOM 2274 C C . GLN B 1 125 ? -1.439 20.5 -10.68 1 96.38 125 GLN B C 1
ATOM 2276 O O . GLN B 1 125 ? -0.982 20.531 -9.531 1 96.38 125 GLN B O 1
ATOM 2281 N N . GLU B 1 126 ? -2.377 19.688 -11.086 1 96.75 126 GLU B N 1
ATOM 2282 C CA . GLU B 1 126 ? -2.961 18.703 -10.18 1 96.75 126 GLU B CA 1
ATOM 2283 C C . GLU B 1 126 ? -1.925 17.656 -9.75 1 96.75 126 GLU B C 1
ATOM 2285 O O . GLU B 1 126 ? -1.115 17.219 -10.57 1 96.75 126 GLU B O 1
ATOM 2290 N N . LEU B 1 127 ? -1.969 17.375 -8.477 1 97.56 127 LEU B N 1
ATOM 2291 C CA . LEU B 1 127 ? -1.149 16.297 -7.918 1 97.56 127 LEU B CA 1
ATOM 2292 C C . LEU B 1 127 ? -1.947 15.008 -7.809 1 97.56 127 LEU B C 1
ATOM 2294 O O . LEU B 1 127 ? -3.07 15.008 -7.297 1 97.56 127 LEU B O 1
ATOM 2298 N N . VAL B 1 128 ? -1.481 13.883 -8.367 1 97.88 128 VAL B N 1
ATOM 2299 C CA . VAL B 1 128 ? -2.1 12.562 -8.266 1 97.88 128 VAL B CA 1
ATOM 2300 C C . VAL B 1 128 ? -1.137 11.594 -7.586 1 97.88 128 VAL B C 1
ATOM 2302 O O . VAL B 1 128 ? 0.037 11.516 -7.953 1 97.88 128 VAL B O 1
ATOM 2305 N N . TYR B 1 129 ? -1.634 10.898 -6.566 1 98.38 129 TYR B N 1
ATOM 2306 C CA . TYR B 1 129 ? -0.748 10 -5.832 1 98.38 129 TYR B CA 1
ATOM 2307 C C . TYR B 1 129 ? -1.525 8.836 -5.234 1 98.38 129 TYR B C 1
ATOM 2309 O O . TYR B 1 129 ? -2.752 8.891 -5.121 1 98.38 129 TYR B O 1
ATOM 2317 N N . LEU B 1 130 ? -0.815 7.75 -4.98 1 98.81 130 LEU B N 1
ATOM 2318 C CA . LEU B 1 130 ? -1.336 6.688 -4.125 1 98.81 130 LEU B CA 1
ATOM 2319 C C . LEU B 1 130 ? -1.008 6.961 -2.662 1 98.81 130 LEU B C 1
ATOM 2321 O O . LEU B 1 130 ? 0.084 7.438 -2.344 1 98.81 130 LEU B O 1
ATOM 2325 N N . CYS B 1 131 ? -1.884 6.691 -1.814 1 98.56 131 CYS B N 1
ATOM 2326 C CA . CYS B 1 131 ? -1.69 6.719 -0.369 1 98.56 131 CYS B CA 1
ATOM 2327 C C . CYS B 1 131 ? -2.131 5.406 0.265 1 98.56 131 CYS B C 1
ATOM 2329 O O . CYS B 1 131 ? -3.229 4.914 -0.009 1 98.56 131 CYS B O 1
ATOM 2331 N N . SER B 1 132 ? -1.276 4.848 1.056 1 98.31 132 SER B N 1
ATOM 2332 C CA . SER B 1 132 ? -1.618 3.586 1.708 1 98.31 132 SER B CA 1
ATOM 2333 C C . SER B 1 132 ? -1.091 3.545 3.139 1 98.31 132 SER B C 1
ATOM 2335 O O . SER B 1 132 ? -0.107 4.215 3.463 1 98.31 132 SER B O 1
ATOM 2337 N N . GLY B 1 133 ? -1.704 2.822 3.939 1 97.12 133 GLY B N 1
ATOM 2338 C CA . GLY B 1 133 ? -1.321 2.598 5.324 1 97.12 133 GLY B CA 1
ATOM 2339 C C . GLY B 1 133 ? -1.949 1.354 5.922 1 97.12 133 GLY B C 1
ATOM 2340 O O . GLY B 1 133 ? -2.865 0.772 5.34 1 97.12 133 GLY B O 1
ATOM 2341 N N . SER B 1 134 ? -1.454 0.909 7.004 1 94.81 134 SER B N 1
ATOM 2342 C CA . SER B 1 134 ? -2.051 -0.211 7.723 1 94.81 134 SER B CA 1
ATOM 2343 C C . SER B 1 134 ? -3.395 0.176 8.328 1 94.81 134 SER B C 1
ATOM 2345 O O . SER B 1 134 ? -3.664 1.357 8.555 1 94.81 134 SER B O 1
ATOM 2347 N N . ARG B 1 135 ? -4.258 -0.814 8.414 1 93.31 135 ARG B N 1
ATOM 2348 C CA . ARG B 1 135 ? -5.562 -0.635 9.047 1 93.31 135 ARG B CA 1
ATOM 2349 C C . ARG B 1 135 ? -5.633 -1.373 10.375 1 93.31 135 ARG B C 1
ATOM 2351 O O . ARG B 1 135 ? -6.27 -2.424 10.477 1 93.31 135 ARG B O 1
ATOM 2358 N N . LEU B 1 136 ? -5.051 -0.752 11.375 1 93.62 136 LEU B N 1
ATOM 2359 C CA . LEU B 1 136 ? -5.008 -1.396 12.688 1 93.62 136 LEU B CA 1
ATOM 2360 C C . LEU B 1 136 ? -6.254 -1.066 13.5 1 93.62 136 LEU B C 1
ATOM 2362 O O . LEU B 1 136 ? -7.012 -0.159 13.141 1 93.62 136 LEU B O 1
ATOM 2366 N N . GLU B 1 137 ? -6.441 -1.75 14.484 1 94.5 137 GLU B N 1
ATOM 2367 C CA . GLU B 1 137 ? -7.645 -1.618 15.297 1 94.5 137 GLU B CA 1
ATOM 2368 C C . GLU B 1 137 ? -7.742 -0.229 15.922 1 94.5 137 GLU B C 1
ATOM 2370 O O . GLU B 1 137 ? -8.836 0.318 16.062 1 94.5 137 GLU B O 1
ATOM 2375 N N . MET B 1 138 ? -6.598 0.334 16.297 1 96.44 138 MET B N 1
ATOM 2376 C CA . MET B 1 138 ? -6.586 1.666 16.906 1 96.44 138 MET B CA 1
ATOM 2377 C C . MET B 1 138 ? -5.391 2.475 16.406 1 96.44 138 MET B C 1
ATOM 2379 O O . MET B 1 138 ? -4.344 1.909 16.094 1 96.44 138 MET B O 1
ATOM 2383 N N . ASP B 1 139 ? -5.582 3.74 16.406 1 97.62 139 ASP B N 1
ATOM 2384 C CA . ASP B 1 139 ? -4.52 4.684 16.078 1 97.62 139 ASP B CA 1
ATOM 2385 C C . ASP B 1 139 ? -4.805 6.062 16.672 1 97.62 139 ASP B C 1
ATOM 2387 O O . ASP B 1 139 ? -5.941 6.355 17.062 1 97.62 139 ASP B O 1
ATOM 2391 N N . VAL B 1 140 ? -3.748 6.777 16.922 1 97.69 140 VAL B N 1
ATOM 2392 C CA . VAL B 1 140 ? -3.854 8.203 17.203 1 97.69 140 VAL B CA 1
ATOM 2393 C C . VAL B 1 140 ? -3.129 9.008 16.125 1 97.69 140 VAL B C 1
ATOM 2395 O O . VAL B 1 140 ? -1.935 8.812 15.898 1 97.69 140 VAL B O 1
ATOM 2398 N N . CYS B 1 141 ? -3.85 9.844 15.477 1 97.56 141 CYS B N 1
ATOM 2399 C CA . CYS B 1 141 ? -3.309 10.797 14.516 1 97.56 141 CYS B CA 1
ATOM 2400 C C . CYS B 1 141 ? -3.145 12.18 15.133 1 97.56 141 CYS B C 1
ATOM 2402 O O . CYS B 1 141 ? -4.129 12.82 15.508 1 97.56 141 CYS B O 1
ATOM 2404 N N . THR B 1 142 ? -1.925 12.648 15.195 1 96.75 142 THR B N 1
ATOM 2405 C CA . THR B 1 142 ? -1.644 13.922 15.852 1 96.75 142 THR B CA 1
ATOM 2406 C C . THR B 1 142 ? -1.436 15.031 14.828 1 96.75 142 THR B C 1
ATOM 2408 O O . THR B 1 142 ? -0.77 14.82 13.805 1 96.75 142 THR B O 1
ATOM 2411 N N . TYR B 1 143 ? -2.047 16.141 15.117 1 96.06 143 TYR B N 1
ATOM 2412 C CA . TYR B 1 143 ? -1.94 17.359 14.328 1 96.06 143 TYR B CA 1
ATOM 2413 C C . TYR B 1 143 ? -1.25 18.469 15.117 1 96.06 143 TYR B C 1
ATOM 2415 O O . TYR B 1 143 ? -1.907 19.375 15.633 1 96.06 143 TYR B O 1
ATOM 2423 N N . PRO B 1 144 ? 0.018 18.5 15.078 1 93.88 144 PRO B N 1
ATOM 2424 C CA . PRO B 1 144 ? 0.742 19.406 15.977 1 93.88 144 PRO B CA 1
ATOM 2425 C C . PRO B 1 144 ? 0.448 20.875 15.688 1 93.88 144 PRO B C 1
ATOM 2427 O O . PRO B 1 144 ? 0.425 21.703 16.609 1 93.88 144 PRO B O 1
ATOM 2430 N N . SER B 1 145 ? 0.248 21.234 14.461 1 90.75 145 SER B N 1
ATOM 2431 C CA . SER B 1 145 ? 0.079 22.625 14.086 1 90.75 145 SER B CA 1
ATOM 2432 C C . SER B 1 145 ? -1.251 23.188 14.586 1 90.75 145 SER B C 1
ATOM 2434 O O . SER B 1 145 ? -1.437 24.391 14.664 1 90.75 145 SER B O 1
ATOM 2436 N N . VAL B 1 146 ? -2.188 22.297 14.938 1 93.81 146 VAL B N 1
ATOM 2437 C CA . VAL B 1 146 ? -3.51 22.75 15.352 1 93.81 146 VAL B CA 1
ATOM 2438 C C . VA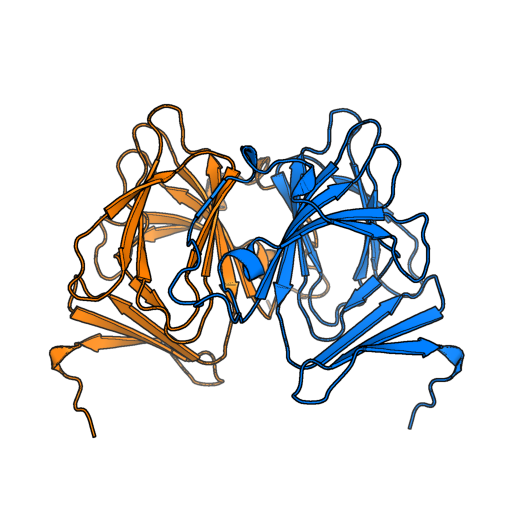L B 1 146 ? -3.732 22.406 16.828 1 93.81 146 VAL B C 1
ATOM 2440 O O . VAL B 1 146 ? -4.715 22.844 17.422 1 93.81 146 VAL B O 1
ATOM 2443 N N . GLY B 1 147 ? -2.816 21.625 17.344 1 93.88 147 GLY B N 1
ATOM 2444 C CA . GLY B 1 147 ? -2.893 21.266 18.766 1 93.88 147 GLY B CA 1
ATOM 2445 C C . GLY B 1 147 ? -3.996 20.281 19.062 1 93.88 147 GLY B C 1
ATOM 2446 O O . GLY B 1 147 ? -4.672 20.391 20.094 1 93.88 147 GLY B O 1
ATOM 2447 N N . LYS B 1 148 ? -4.277 19.344 18.156 1 96.69 148 LYS B N 1
ATOM 2448 C CA . LYS B 1 148 ? -5.301 18.328 18.344 1 96.69 148 LYS B CA 1
ATOM 2449 C C . LYS B 1 148 ? -4.785 16.953 17.922 1 96.69 148 LYS B C 1
ATOM 2451 O O . LYS B 1 148 ? -3.76 16.844 17.25 1 96.69 148 LYS B O 1
ATOM 2456 N N . SER B 1 149 ? -5.484 15.969 18.406 1 97.25 149 SER B N 1
ATOM 2457 C CA . SER B 1 149 ? -5.293 14.594 17.969 1 97.25 149 SER B CA 1
ATOM 2458 C C . SER B 1 149 ? -6.629 13.922 17.656 1 97.25 149 SER B C 1
ATOM 2460 O O . SER B 1 149 ? -7.652 14.258 18.266 1 97.25 149 SER B O 1
ATOM 2462 N N . LEU B 1 150 ? -6.598 13.094 16.703 1 97.75 150 LEU B N 1
ATOM 2463 C CA . LEU B 1 150 ? -7.73 12.234 16.375 1 97.75 150 LEU B CA 1
ATOM 2464 C C . LEU B 1 150 ? -7.5 10.82 16.875 1 97.75 150 LEU B C 1
ATOM 2466 O O . LEU B 1 150 ? -6.539 10.156 16.484 1 97.75 150 LEU B O 1
ATOM 2470 N N . VAL B 1 151 ? -8.336 10.359 17.781 1 97.5 151 VAL B N 1
ATOM 2471 C CA . VAL B 1 151 ? -8.344 8.953 18.188 1 97.5 151 VAL B CA 1
ATOM 2472 C C . VAL B 1 151 ? -9.203 8.141 17.219 1 97.5 151 VAL B C 1
ATOM 2474 O O . VAL B 1 151 ? -10.375 8.453 17 1 97.5 151 VAL B O 1
ATOM 2477 N N . ILE B 1 152 ? -8.625 7.16 16.625 1 97.06 152 ILE B N 1
ATOM 2478 C CA . ILE B 1 152 ? -9.297 6.258 15.695 1 97.06 152 ILE B CA 1
ATOM 2479 C C . ILE B 1 152 ? -9.492 4.891 16.344 1 97.06 152 ILE B C 1
ATOM 2481 O O . ILE B 1 152 ? -8.516 4.207 16.672 1 97.06 152 ILE B O 1
ATOM 2485 N N . ASP B 1 153 ? -10.75 4.484 16.578 1 97.06 153 ASP B N 1
ATOM 2486 C CA . ASP B 1 153 ? -11.102 3.197 17.172 1 97.06 153 ASP B CA 1
ATOM 2487 C C . ASP B 1 153 ? -11.961 2.369 16.219 1 97.06 153 ASP B C 1
ATOM 2489 O O . ASP B 1 153 ? -13.156 2.623 16.062 1 97.06 153 ASP B O 1
ATOM 2493 N N . ARG B 1 154 ? -11.359 1.326 15.602 1 93.44 154 ARG B N 1
ATOM 2494 C CA . ARG B 1 154 ? -12.055 0.496 14.625 1 93.44 154 ARG B CA 1
ATOM 2495 C C . ARG B 1 154 ? -12.594 -0.776 15.273 1 93.44 154 ARG B C 1
ATOM 2497 O O . ARG B 1 154 ? -13.031 -1.695 14.578 1 93.44 154 ARG B O 1
ATOM 2504 N N . THR B 1 155 ? -12.43 -0.884 16.547 1 93.81 155 THR B N 1
ATOM 2505 C CA . THR B 1 155 ? -12.992 -2.037 17.25 1 93.81 155 THR B CA 1
ATOM 2506 C C . THR B 1 155 ? -14.516 -1.963 17.281 1 93.81 155 THR B C 1
ATOM 2508 O O . THR B 1 155 ? -15.094 -0.894 17.062 1 93.81 155 THR B O 1
ATOM 2511 N N . LYS B 1 156 ? -15.125 -3.123 17.391 1 88.44 156 LYS B N 1
ATOM 2512 C CA . LYS B 1 156 ? -16.578 -3.156 17.438 1 88.44 156 LYS B CA 1
ATOM 2513 C C . LYS B 1 156 ? -17.109 -2.176 18.484 1 88.44 156 LYS B C 1
ATOM 2515 O O . LYS B 1 156 ? -16.734 -2.236 19.656 1 88.44 156 LYS B O 1
ATOM 2520 N N . GLY B 1 157 ? -17.906 -1.313 18.016 1 90.69 157 GLY B N 1
ATOM 2521 C CA . GLY B 1 157 ? -18.516 -0.337 18.906 1 90.69 157 GLY B CA 1
ATOM 2522 C C . GLY B 1 157 ? -17.703 0.935 19.047 1 90.69 157 GLY B C 1
ATOM 2523 O O . GLY B 1 157 ? -18.156 1.916 19.625 1 90.69 157 GLY B O 1
ATOM 2524 N N . GLY B 1 158 ? -16.438 0.866 18.547 1 90.31 158 GLY B N 1
ATOM 2525 C CA . GLY B 1 158 ? -15.594 2.041 18.656 1 90.31 158 GLY B CA 1
ATOM 2526 C C . GLY B 1 158 ? -15.961 3.139 17.672 1 90.31 158 GLY B C 1
ATOM 2527 O O . GLY B 1 158 ? -16.891 2.98 16.875 1 90.31 158 GLY B O 1
ATOM 2528 N N . SER B 1 159 ? -15.273 4.383 17.875 1 93.25 159 SER B N 1
ATOM 2529 C CA . SER B 1 159 ? -15.516 5.543 17.031 1 93.25 159 SER B CA 1
ATOM 2530 C C . SER B 1 159 ? -14.297 6.449 16.969 1 93.25 159 SER B C 1
ATOM 2532 O O . SER B 1 159 ? -13.336 6.258 17.719 1 93.25 159 SER B O 1
ATOM 2534 N N . ASN B 1 160 ? -14.406 7.41 16.078 1 96.25 160 ASN B N 1
ATOM 2535 C CA . ASN B 1 160 ? -13.367 8.43 15.953 1 96.25 160 ASN B CA 1
ATOM 2536 C C . ASN B 1 160 ? -13.742 9.711 16.688 1 96.25 160 ASN B C 1
ATOM 2538 O O . ASN B 1 160 ? -14.898 10.133 16.656 1 96.25 160 ASN B O 1
ATOM 2542 N N . TRP B 1 161 ? -12.789 10.312 17.453 1 95.94 161 TRP B N 1
ATOM 2543 C CA . TRP B 1 161 ? -13.07 11.594 18.078 1 95.94 161 TRP B CA 1
ATOM 2544 C C . TRP B 1 161 ? -11.797 12.414 18.234 1 95.94 161 TRP B C 1
ATOM 2546 O O . TRP B 1 161 ? -10.703 11.852 18.391 1 95.94 161 TRP B O 1
ATOM 2556 N N . PHE B 1 162 ? -11.906 13.672 18.25 1 96.81 162 PHE B N 1
ATOM 2557 C CA . PHE B 1 162 ? -10.781 14.578 18.453 1 96.81 162 PHE B CA 1
ATOM 2558 C C . PHE B 1 162 ? -10.555 14.844 19.922 1 96.81 162 PHE B C 1
ATOM 2560 O O . PHE B 1 162 ? -11.5 14.852 20.719 1 96.81 162 PHE B O 1
ATOM 2567 N N . VAL B 1 163 ? -9.297 15.133 20.25 1 95.88 163 VAL B N 1
ATOM 2568 C CA . VAL B 1 163 ? -8.867 15.57 21.578 1 95.88 163 VAL B CA 1
ATOM 2569 C C . VAL B 1 163 ? -7.957 16.797 21.453 1 95.88 163 VAL B C 1
ATOM 2571 O O . VAL B 1 163 ? -7.031 16.797 20.625 1 95.88 163 VAL B O 1
ATOM 2574 N N . ASN B 1 164 ? -8.266 17.828 22.266 1 96.25 164 ASN B N 1
ATOM 2575 C CA . ASN B 1 164 ? -7.312 18.922 22.359 1 96.25 164 ASN B CA 1
ATOM 2576 C C . ASN B 1 164 ? -6.047 18.5 23.109 1 96.25 164 ASN B C 1
ATOM 2578 O O . ASN B 1 164 ? -6.121 17.922 24.188 1 96.25 164 ASN B O 1
ATOM 2582 N N . GLU B 1 165 ? -4.977 18.844 22.516 1 92.5 165 GLU B N 1
ATOM 2583 C CA . GLU B 1 165 ? -3.717 18.469 23.141 1 92.5 165 GLU B CA 1
ATOM 2584 C C . GLU B 1 165 ? -3.58 19.094 24.531 1 92.5 165 GLU B C 1
ATOM 2586 O O . GLU B 1 165 ? -3.002 18.5 25.438 1 92.5 165 GLU B O 1
ATOM 2591 N N . SER B 1 166 ? -4.082 20.25 24.734 1 91.69 166 SER B N 1
ATOM 2592 C CA . SER B 1 166 ? -3.994 20.969 26 1 91.69 166 SER B CA 1
ATOM 2593 C C . SER B 1 166 ? -4.82 20.297 27.078 1 91.69 166 SER B C 1
ATOM 2595 O O . SER B 1 166 ? -4.633 20.547 28.266 1 91.69 166 SER B O 1
ATOM 2597 N N . ALA B 1 167 ? -5.727 19.469 26.656 1 90.56 167 ALA B N 1
ATOM 2598 C CA . ALA B 1 167 ? -6.625 18.812 27.594 1 90.56 167 ALA B CA 1
ATOM 2599 C C . ALA B 1 167 ? -6.059 17.469 28.047 1 90.56 167 ALA B C 1
ATOM 2601 O O . ALA B 1 167 ? -6.648 16.797 28.906 1 90.56 167 ALA B O 1
ATOM 2602 N N . LYS B 1 168 ? -4.977 17.078 27.516 1 87.38 168 LYS B N 1
ATOM 2603 C CA . LYS B 1 168 ? -4.387 15.797 27.859 1 87.38 168 LYS B CA 1
ATOM 2604 C C . LYS B 1 168 ? -3.709 15.859 29.219 1 87.38 168 LYS B C 1
ATOM 2606 O O . LYS B 1 168 ? -2.926 16.766 29.5 1 87.38 168 LYS B O 1
ATOM 2611 N N . GLU B 1 169 ? -4.039 14.953 30.156 1 88.75 169 GLU B N 1
ATOM 2612 C CA . GLU B 1 169 ? -3.363 14.758 31.422 1 88.75 169 GLU B CA 1
ATOM 2613 C C . GLU B 1 169 ? -2.506 13.492 31.406 1 88.75 169 GLU B C 1
ATOM 2615 O O . GLU B 1 169 ? -3.021 12.391 31.25 1 88.75 169 GLU B O 1
ATOM 2620 N N . ARG B 1 170 ? -1.283 13.828 31.562 1 83.31 170 ARG B N 1
ATOM 2621 C CA . ARG B 1 170 ? -0.369 12.688 31.578 1 83.31 170 ARG B CA 1
ATOM 2622 C C . ARG B 1 170 ? -0.321 12.047 32.969 1 83.31 170 ARG B C 1
ATOM 2624 O O . ARG B 1 170 ? -0.339 12.742 33.969 1 83.31 170 ARG B O 1
ATOM 2631 N N . TRP B 1 171 ? -0.414 10.711 33.062 1 83.06 171 TRP B N 1
ATOM 2632 C CA . TRP B 1 171 ? -0.332 10 34.312 1 83.06 171 TRP B CA 1
ATOM 2633 C C . TRP B 1 171 ? 0.841 9.023 34.312 1 83.06 171 TRP B C 1
ATOM 2635 O O . TRP B 1 171 ? 1.183 8.453 33.281 1 83.06 171 TRP B O 1
#

Secondary structure (DSSP, 8-state):
----GGG--SEEEGGG--GGGSEEEEETTEEEEEEEEEEHHHHHT--SEEEEEEEE-TT-B-S-SBEESS--EEEEEEE--SS-EEEEEEESTTSPPEEEEE-TTEEEEE-TT--EEEEEE--SS-EEEEEEEE--SEEEEEETTTTEEEEEE-STT---EEEEGGG----/----GGG--SEEEGGG--GGGSEEEEETTEEEEEEEEEEHHHHHT--SEEEEEEE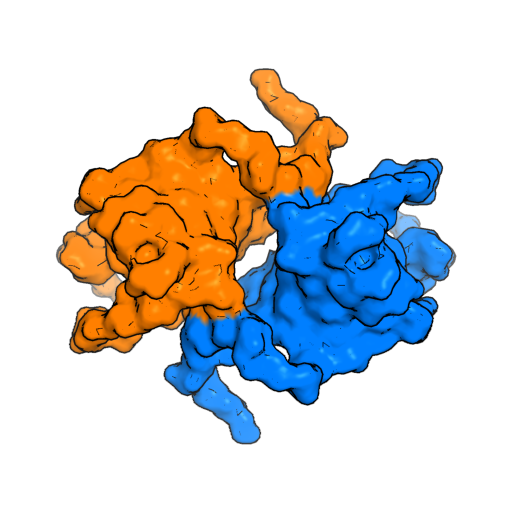E-TT-B-S-SBEESS--EEEEEEE--SS-EEEEEEESTTSPPEEEEE-TTEEEEE-TT--EEEEEE--SS-EEEEEEEE--SEEEEEETTTTEEEEEE-STT---EEEEGGG----

Solvent-accessible surface area (backbone atoms only — not comparable to full-atom values): 17208 Å² total; per-residue (Å²): 133,77,74,58,75,92,68,46,46,44,66,47,52,62,82,70,56,56,76,83,67,38,44,79,43,55,32,91,90,44,65,75,15,30,26,30,40,31,55,53,22,65,63,28,55,39,73,45,40,46,33,30,48,35,39,20,54,52,70,25,31,41,41,72,50,27,29,34,49,62,33,25,37,37,38,37,31,67,35,14,52,92,81,24,15,32,36,38,35,22,72,34,96,83,41,69,80,40,76,40,84,35,45,59,42,27,35,37,43,40,24,43,57,41,57,43,22,36,31,42,32,20,22,82,30,53,23,31,30,39,40,35,30,46,51,62,55,53,38,42,38,36,22,74,91,76,44,34,29,36,41,40,32,68,46,92,90,49,56,72,49,76,42,53,52,86,72,63,78,88,130,133,76,74,59,75,91,67,46,45,43,67,47,49,62,82,70,56,55,76,82,67,38,44,78,44,55,32,91,90,43,66,76,14,31,26,30,39,32,56,54,22,65,63,29,54,37,74,45,40,45,35,29,47,35,39,20,54,52,70,25,30,41,41,70,49,27,29,35,49,61,33,24,37,36,38,38,31,69,36,14,51,93,81,24,17,32,35,38,35,22,72,36,95,84,40,69,80,41,76,41,82,35,44,59,42,28,36,37,45,40,25,44,55,45,58,40,22,37,28,42,32,20,24,84,29,53,24,31,31,39,42,35,29,46,51,63,56,53,39,41,38,38,22,72,91,76,42,32,30,37,41,40,32,68,46,92,90,49,56,72,49,76,42,55,53,87,72,63,78,88,127

InterPro domains:
  IPR011051 RmlC-like cupin domain superfamily [SSF51182] (25-155)
  IPR013096 Cupin 2, conserved barrel [PF07883] (53-131)
  IPR014710 RmlC-like jelly roll fold [G3DSA:2.60.120.10] (10-169)
  IPR051610 Glucose-6-phosphate isomerase/Oxalate decarboxylase [PTHR35848] (40-144)

Foldseek 3Di:
DPPPLVPADQDDDPVPDDPVQWDWDQEPLGSQAIKTWHWPCVSNPHDWKTKIKIKDAAQGKNYFWKAKAAKKKKKAWQAQDDVFKWKWKAQDLPGDIDTHTDHHGDMDIGDHRGRITIIIGHHRGMTIMMMMMTDDQWMWMDRSVSQKIWTDGNPVVDDIDMDGNVPDDDD/DPPPLVPADQDDDPVPDDPVQWDWDQEPLGSQAIKTWHWPCVSNPHDWKTKIKIKDAAQGKNYFWKAKAAKKKKKAWQAQDDVFKWKWKAQDLPGDIDIDTDHHGDMDIGDHRRRITIIIGHHRGMTIMMMMMTDDQWMWMDRSVSQKIWTDGNPVVDHIDMDGNVPDDDD

Nearest PDB structures (foldseek):
  3l2h-assembly1_D  TM=9.251E-01  e=1.438E-14  Acidithiobacillus ferrooxidans ATCC 23270
  3i7d-assembly1_A  TM=7.975E-01  e=1.031E-12  Ruegeria pomeroyi DSS-3
  1lr5-assembly2_B  TM=6.973E-01  e=7.268E-07  Zea mays
  1phs-assembly1_A  TM=6.745E-01  e=1.020E-03  Phaseolus vulgaris
  1spp-assembly1_A  TM=5.028E-01  e=1.368E-02  Sus scrofa

Sequence (342 aa):
MTANRDSLPYRISTSELPAESFRTIPHPLNPECIRQSFSLGDACGLTKLGVHVCRVAPHTQSSVLHWHSNEDEWIYILEAGGSGATVIIQAGDDAALKEEKAQKGDFFAFPAGKRISHALRAGDQELVYLCSGSRLEMDVCTYPSVGKSLVIDRTKGGSNWFVNESAKERWMTANRDSLPYRISTSELPAESFRTIPHPLNPECIRQSFSLGDACGLTKLGVHVCRVAPHTQSSVLHWHSNEDEWIYILEAGGSGATVIIQAGDDAALKEEKAQKGDFFAFPAGKRISHALRAGDQELVYLCSGSRLEMDVCTYPSVGKSLVIDRTKGGSNWFVNESAKERW